Protein AF-A0A024QHN9-F1 (afdb_monomer)

Foldseek 3Di:
DKKWFAADPVSQWIKIWDKAFPDWDQDPQRKIKTKIKTKIFIGHNRDTLFMDIDIDIDIHHRDPDPDDDFEKEWEWEADLVQQKIKIKIARPVDRVDIDIAMDRDPPSNDGGPDMDDDDPDPVDPPPHPHPHPHDPDPPDDDDKHKGWFDWFQQQDPDDDPQKDAPAWDADNVLRWIWGQKIKGFTSDWDAFLWKKKWKKFKFFPFPQFQDPQAFQKWKAWPQAWIWGHTQFKIWTDEPPDDPVPIDIDTDPDGHGSVLQDDPDGDPQRMWMWIDNSPQWIWIDHRRDIDIGGYHRNDITTMMIMHGHFHSVCVVVVDRPDSVRGTIMIIGGTIMMTID

Sequence (339 aa):
MIFSYYYDNEKTHRLNCGFLVISINVNTNGTVETGFNAFIEEVIDGEIVKKETQNRFFNFPNNNETGNNHDIDFLRKRFADENKWLFEIRNNKNTSQNTIIGLISNTALNNPIGLEILHDSDLYNSEVRASNLSAIDNNQSAPVIKQTMVNANFSSIGYPNGFNSVTATYNKEMQYMNIKEFSQKTYEDIPYETPFVIEMNLAPETFNLKYEGSPFLSLNVQNVGRVNLYQDKLSFLRSGHQEQDVIEANYDDEKQPSDFFDNGFKTDSKLVLEADGRDSISIRYAGKKLIGMYNSNVTVSEIEVAGGVSRQAIEEKDETNPNYFISNKLDNLTVFYTK

Radius of gyration: 23.85 Å; Cα contacts (8 Å, |Δi|>4): 819; chains: 1; bounding box: 65×36×60 Å

Organism: NCBI:txid1462526

pLDDT: mean 87.29, std 13.66, range [37.78, 98.62]

Structure (mmCIF, N/CA/C/O backbone):
data_AF-A0A024QHN9-F1
#
_entry.id   AF-A0A024QHN9-F1
#
loop_
_atom_site.group_PDB
_atom_site.id
_atom_site.type_symbol
_atom_site.label_atom_id
_atom_site.label_alt_id
_atom_site.label_comp_id
_atom_site.label_asym_id
_atom_site.label_entity_id
_atom_site.label_seq_id
_atom_site.pdbx_PDB_ins_code
_atom_site.Cartn_x
_atom_site.Cartn_y
_atom_site.Cartn_z
_atom_site.occupancy
_atom_site.B_iso_or_equiv
_atom_site.auth_seq_id
_atom_site.auth_comp_id
_atom_site.auth_asym_id
_atom_site.auth_atom_id
_atom_site.pdbx_PDB_model_num
ATOM 1 N N . MET A 1 1 ? -19.523 7.510 18.406 1.00 80.44 1 MET A N 1
ATOM 2 C CA . MET A 1 1 ? -18.880 7.207 19.705 1.00 80.44 1 MET A CA 1
ATOM 3 C C . MET A 1 1 ? -17.386 7.100 19.491 1.00 80.44 1 MET A C 1
ATOM 5 O O . MET A 1 1 ? -16.985 6.469 18.519 1.00 80.44 1 MET A O 1
ATOM 9 N N . ILE A 1 2 ? -16.586 7.697 20.371 1.00 86.06 2 ILE A N 1
ATOM 10 C CA . ILE A 1 2 ? -15.121 7.630 20.328 1.00 86.06 2 ILE A CA 1
ATOM 11 C C . ILE A 1 2 ? -14.600 7.298 21.730 1.00 86.06 2 ILE A C 1
ATOM 13 O O . ILE A 1 2 ? -15.022 7.905 22.709 1.00 86.06 2 ILE A O 1
ATOM 17 N N . PHE A 1 3 ? -13.690 6.332 21.816 1.00 86.19 3 PHE A N 1
ATOM 18 C CA . PHE A 1 3 ? -12.906 6.007 23.004 1.00 86.19 3 PHE A CA 1
ATOM 19 C C . PHE A 1 3 ? -11.486 6.538 22.798 1.00 86.19 3 PHE A C 1
ATOM 21 O O . PHE A 1 3 ? -10.790 6.059 21.907 1.00 86.19 3 PHE A O 1
ATOM 28 N N . SER A 1 4 ? -11.056 7.499 23.606 1.00 88.06 4 SER A N 1
ATOM 29 C CA . SER A 1 4 ? -9.746 8.145 23.502 1.00 88.06 4 SER A CA 1
ATOM 30 C C . SER A 1 4 ? -8.866 7.760 24.686 1.00 88.06 4 SER A C 1
ATOM 32 O O . SER A 1 4 ? -9.102 8.189 25.815 1.00 88.06 4 SER A O 1
ATOM 34 N N . TYR A 1 5 ? -7.846 6.949 24.430 1.00 87.44 5 TYR A N 1
ATOM 35 C CA . TYR A 1 5 ? -6.806 6.603 25.396 1.00 87.44 5 TYR A CA 1
ATOM 36 C C . TYR A 1 5 ? -5.678 7.627 25.325 1.00 87.44 5 TYR A C 1
ATOM 38 O O . TYR A 1 5 ? -5.229 7.925 24.225 1.00 87.44 5 TYR A O 1
ATOM 46 N N . TYR A 1 6 ? -5.211 8.154 26.458 1.00 90.31 6 TYR A N 1
ATOM 47 C CA . TYR A 1 6 ? -4.107 9.124 26.499 1.00 90.31 6 TYR A CA 1
ATOM 48 C C . TYR A 1 6 ? -2.888 8.570 27.243 1.00 90.31 6 TYR A C 1
ATOM 50 O O . TYR A 1 6 ? -3.026 7.806 28.206 1.00 90.31 6 TYR A O 1
ATOM 58 N N . TYR A 1 7 ? -1.697 8.946 26.773 1.00 87.69 7 TYR A N 1
ATOM 59 C CA . TYR A 1 7 ? -0.403 8.433 27.253 1.00 87.69 7 TYR A CA 1
ATOM 60 C C . TYR A 1 7 ? 0.442 9.486 27.981 1.00 87.69 7 TYR A C 1
ATOM 62 O O . TYR A 1 7 ? 1.453 9.143 28.590 1.00 87.69 7 TYR A O 1
ATOM 70 N N . ASP A 1 8 ? -0.012 10.736 27.985 1.00 89.31 8 ASP A N 1
ATOM 71 C CA . ASP A 1 8 ? 0.560 11.860 28.722 1.00 89.31 8 ASP A CA 1
ATOM 72 C C . ASP A 1 8 ? -0.553 12.690 29.390 1.00 89.31 8 ASP A C 1
ATOM 74 O O . ASP A 1 8 ? -1.750 12.483 29.149 1.00 89.31 8 ASP A O 1
ATOM 78 N N . ASN A 1 9 ? -0.169 13.583 30.307 1.00 90.00 9 ASN A N 1
ATOM 79 C CA . ASN A 1 9 ? -1.127 14.370 31.091 1.00 90.00 9 ASN A CA 1
ATOM 80 C C . ASN A 1 9 ? -1.757 15.493 30.258 1.00 90.00 9 ASN A C 1
ATOM 82 O O . ASN A 1 9 ? -2.886 15.911 30.515 1.00 90.00 9 ASN A O 1
ATOM 86 N N . GLU A 1 10 ? -1.015 15.977 29.269 1.00 93.12 10 GLU A N 1
ATOM 87 C CA . GLU A 1 10 ? -1.384 17.032 28.336 1.00 93.12 10 GLU A CA 1
ATOM 88 C C . GLU A 1 10 ? -2.378 16.544 27.266 1.00 93.12 10 GLU A C 1
ATOM 90 O O . GLU A 1 10 ? -2.985 17.356 26.564 1.00 93.12 10 GLU A O 1
ATOM 95 N N . LYS A 1 11 ? -2.588 15.225 27.175 1.00 92.12 11 LYS A N 1
ATOM 96 C CA . LYS A 1 11 ? -3.370 14.524 26.153 1.00 92.12 11 LYS A CA 1
ATOM 97 C C . LYS A 1 11 ? -2.884 14.853 24.743 1.00 92.12 11 LYS A C 1
ATOM 99 O O . LYS A 1 11 ? -3.694 14.958 23.821 1.00 92.12 11 LYS A O 1
ATOM 104 N N . THR A 1 12 ? -1.590 15.050 24.536 1.00 92.75 12 THR A N 1
ATOM 105 C CA . THR A 1 12 ? -1.056 15.294 23.192 1.00 92.75 12 THR A CA 1
ATOM 106 C C . THR A 1 12 ? -0.829 13.988 22.444 1.00 92.75 12 THR A C 1
ATOM 108 O O . THR A 1 12 ? -1.097 13.939 21.246 1.00 92.75 12 THR A O 1
ATOM 111 N N . HIS A 1 13 ? -0.491 12.906 23.146 1.00 94.19 13 HIS A N 1
ATOM 112 C CA . HIS A 1 13 ? -0.435 11.550 22.609 1.00 94.19 13 HIS A CA 1
ATOM 113 C C . HIS A 1 13 ? -1.689 10.743 22.962 1.00 94.19 13 HIS A C 1
ATOM 115 O O . HIS A 1 13 ? -1.969 10.446 24.132 1.00 94.19 13 HIS A O 1
ATOM 121 N N . ARG A 1 14 ? -2.464 10.374 21.936 1.00 93.06 14 ARG A N 1
ATOM 122 C CA . ARG A 1 14 ? -3.744 9.672 22.066 1.00 93.06 14 ARG A CA 1
ATOM 123 C C . ARG A 1 14 ? -3.903 8.526 21.076 1.00 93.06 14 ARG A C 1
ATOM 125 O O . ARG A 1 14 ? -3.453 8.606 19.940 1.00 93.06 14 ARG A O 1
ATOM 132 N N . LEU A 1 15 ? -4.639 7.498 21.488 1.00 92.12 15 LEU A N 1
ATOM 133 C CA . LEU A 1 15 ? -5.148 6.446 20.614 1.00 92.12 15 LEU A CA 1
ATOM 134 C C . LEU A 1 15 ? -6.678 6.465 20.660 1.00 92.12 15 LEU A C 1
ATOM 136 O O . LEU A 1 15 ? -7.292 6.193 21.695 1.00 92.12 15 LEU A O 1
ATOM 140 N N . ASN A 1 16 ? -7.293 6.813 19.533 1.00 92.75 16 ASN A N 1
ATOM 141 C CA . ASN A 1 16 ? -8.739 6.928 19.389 1.00 92.75 16 ASN A CA 1
ATOM 142 C C . ASN A 1 16 ? -9.296 5.666 18.732 1.00 92.75 16 ASN A C 1
ATOM 144 O O . ASN A 1 16 ? -8.860 5.285 17.652 1.00 92.75 16 ASN A O 1
ATOM 148 N N . CYS A 1 17 ? -10.298 5.048 19.348 1.00 91.12 17 CYS A N 1
ATOM 149 C CA . CYS A 1 17 ? -11.097 3.973 18.767 1.00 91.12 17 CYS A CA 1
ATOM 150 C C . CYS A 1 17 ? -12.515 4.494 18.535 1.00 91.12 17 CYS A C 1
ATOM 152 O O . CYS A 1 17 ? -13.203 4.864 19.487 1.00 91.12 17 CYS A O 1
ATOM 154 N N . GLY A 1 18 ? -12.959 4.544 17.286 1.00 89.25 18 GLY A N 1
ATOM 155 C CA . GLY A 1 18 ? -14.214 5.179 16.914 1.00 89.25 18 GLY A CA 1
ATOM 156 C C . GLY A 1 18 ? -15.206 4.249 16.233 1.00 89.25 18 GLY A C 1
ATOM 157 O O . GLY A 1 18 ? -14.844 3.355 15.472 1.00 89.25 18 GLY A O 1
ATOM 158 N N . PHE A 1 19 ? -16.481 4.512 16.498 1.00 88.69 19 PHE A N 1
ATOM 159 C CA . PHE A 1 19 ? -17.641 3.950 15.820 1.00 88.69 19 PHE A CA 1
ATOM 160 C C . PHE A 1 19 ? -18.523 5.106 15.346 1.00 88.69 19 PHE A C 1
ATOM 162 O O . PHE A 1 19 ? -19.103 5.838 16.162 1.00 88.69 19 PHE A O 1
ATOM 169 N N . LEU A 1 20 ? -18.600 5.285 14.029 1.00 89.06 20 LEU A N 1
ATOM 170 C CA . LEU A 1 20 ? -19.349 6.352 13.377 1.00 89.06 20 LEU A CA 1
ATOM 171 C C . LEU A 1 20 ? -20.459 5.746 12.520 1.00 89.06 20 LEU A C 1
ATOM 173 O O . LEU A 1 20 ? -20.176 5.126 11.501 1.00 89.06 20 LEU A O 1
ATOM 177 N N . VAL A 1 21 ? -21.718 5.937 12.909 1.00 86.75 21 VAL A N 1
ATOM 178 C CA . VAL A 1 21 ? -22.861 5.534 12.077 1.00 86.75 21 VAL A CA 1
ATOM 179 C C . VAL A 1 21 ? -22.907 6.425 10.840 1.00 86.75 21 VAL A C 1
ATOM 181 O O . VAL A 1 21 ? -22.924 7.646 10.961 1.00 86.75 21 VAL A O 1
ATOM 184 N N . ILE A 1 22 ? -22.934 5.806 9.662 1.00 89.00 22 ILE A N 1
ATOM 185 C CA . ILE A 1 22 ? -23.013 6.494 8.366 1.00 89.00 22 ILE A CA 1
ATOM 186 C C . ILE A 1 22 ? -24.406 6.394 7.745 1.00 89.00 22 ILE A C 1
ATOM 188 O O . ILE A 1 22 ? -24.802 7.277 6.989 1.00 89.00 22 ILE A O 1
ATOM 192 N N . SER A 1 23 ? -25.159 5.337 8.055 1.00 87.00 23 SER A N 1
ATOM 193 C CA . SER A 1 23 ? -26.498 5.129 7.510 1.00 87.00 23 SER A CA 1
ATOM 194 C C . SER A 1 23 ? -27.359 4.265 8.422 1.00 87.00 23 SER A C 1
ATOM 196 O O . SER A 1 23 ? -26.866 3.425 9.177 1.00 87.00 23 SER A O 1
ATOM 198 N N . ILE A 1 24 ? -28.671 4.466 8.319 1.00 85.94 24 ILE A N 1
ATOM 199 C CA . ILE A 1 24 ? -29.685 3.604 8.919 1.00 85.94 24 ILE A CA 1
ATOM 200 C C . ILE A 1 24 ? -30.761 3.390 7.866 1.00 85.94 24 ILE A C 1
ATOM 202 O O . ILE A 1 24 ? -31.394 4.349 7.427 1.00 85.94 24 ILE A O 1
ATOM 206 N N . ASN A 1 25 ? -30.971 2.140 7.480 1.00 87.38 25 ASN A N 1
ATOM 207 C CA . ASN A 1 25 ? -31.976 1.753 6.503 1.00 87.38 25 ASN A CA 1
ATOM 208 C C . ASN A 1 25 ? -32.953 0.775 7.151 1.00 87.38 25 ASN A C 1
ATOM 210 O O . ASN A 1 25 ? -32.547 -0.130 7.874 1.00 87.38 25 ASN A O 1
ATOM 214 N N . VAL A 1 26 ? -34.247 0.929 6.876 1.00 84.44 26 VAL A N 1
ATOM 215 C CA . VAL A 1 26 ? -35.259 -0.048 7.291 1.00 84.44 26 VAL A CA 1
ATOM 216 C C . VAL A 1 26 ? -35.647 -0.866 6.070 1.00 84.44 26 VAL A C 1
ATOM 218 O O . VAL A 1 26 ? -36.206 -0.341 5.108 1.00 84.44 26 VAL A O 1
ATOM 221 N N . ASN A 1 27 ? -35.329 -2.155 6.104 1.00 83.88 27 ASN A N 1
ATOM 222 C CA . ASN A 1 27 ? -35.650 -3.083 5.032 1.00 83.88 27 ASN A CA 1
ATOM 223 C C . ASN A 1 27 ? -37.154 -3.386 4.996 1.00 83.88 27 ASN A C 1
ATOM 225 O O . ASN A 1 27 ? -37.872 -3.231 5.983 1.00 83.88 27 ASN A O 1
ATOM 229 N N . THR A 1 28 ? -37.643 -3.888 3.861 1.00 80.75 28 THR A N 1
ATOM 230 C CA . THR A 1 28 ? -39.067 -4.221 3.648 1.00 80.75 28 THR A CA 1
ATOM 231 C C . THR A 1 28 ? -39.611 -5.274 4.618 1.00 80.75 28 THR A C 1
ATOM 233 O O . THR A 1 28 ? -40.814 -5.331 4.853 1.00 80.75 28 THR A O 1
ATOM 236 N N . ASN A 1 29 ? -38.735 -6.087 5.214 1.00 81.19 29 ASN A N 1
ATOM 237 C CA . ASN A 1 29 ? -39.062 -7.058 6.261 1.00 81.19 29 ASN A CA 1
ATOM 238 C C . ASN A 1 29 ? -39.004 -6.469 7.690 1.00 81.19 29 ASN A C 1
ATOM 240 O O . ASN A 1 29 ? -39.106 -7.214 8.662 1.00 81.19 29 ASN A O 1
ATOM 244 N N . GLY A 1 30 ? -38.795 -5.156 7.826 1.00 77.25 30 GLY A N 1
ATOM 245 C CA . GLY A 1 30 ? -38.671 -4.439 9.095 1.00 77.25 30 GLY A CA 1
ATOM 246 C C . GLY A 1 30 ? -37.272 -4.457 9.720 1.00 77.25 30 GLY A C 1
ATOM 247 O O . GLY A 1 30 ? -37.064 -3.775 10.717 1.00 77.25 30 GLY A O 1
ATOM 248 N N . THR A 1 31 ? -36.308 -5.203 9.170 1.00 85.62 31 THR A N 1
ATOM 249 C CA . THR A 1 31 ? -34.932 -5.245 9.701 1.00 85.62 31 THR A CA 1
ATOM 250 C C . THR A 1 31 ? -34.291 -3.868 9.591 1.00 85.62 31 THR A C 1
ATOM 252 O O . THR A 1 31 ? -34.329 -3.260 8.522 1.00 85.62 31 THR A O 1
ATOM 255 N N . VAL A 1 32 ? -33.672 -3.403 10.672 1.00 84.75 32 VAL A N 1
ATOM 256 C CA . VAL A 1 32 ? -32.909 -2.155 10.681 1.00 84.75 32 VAL A CA 1
ATOM 257 C C . VAL A 1 32 ? -31.459 -2.479 10.346 1.00 84.75 32 VAL A C 1
ATOM 259 O O . VAL A 1 32 ? -30.766 -3.140 11.116 1.00 84.75 32 VAL A O 1
ATOM 262 N N . GLU A 1 33 ? -31.001 -2.033 9.187 1.00 87.94 33 GLU A N 1
ATOM 263 C CA . GLU A 1 33 ? -29.604 -2.090 8.785 1.00 87.94 33 GLU A CA 1
ATOM 264 C C . GLU A 1 33 ? -28.903 -0.803 9.227 1.00 87.94 33 GLU A C 1
ATOM 266 O O . GLU A 1 33 ? -29.286 0.299 8.836 1.00 87.94 33 GLU A O 1
ATOM 271 N N . THR A 1 34 ? -27.858 -0.933 10.034 1.00 87.12 34 THR A N 1
ATOM 272 C CA . THR A 1 34 ? -27.004 0.177 10.458 1.00 87.12 34 THR A CA 1
ATOM 273 C C . THR A 1 34 ? -25.656 0.055 9.766 1.00 87.12 34 THR A C 1
ATOM 275 O O . THR A 1 34 ? -24.880 -0.851 10.074 1.00 87.12 34 THR A O 1
ATOM 278 N N . GLY A 1 35 ? -25.367 0.976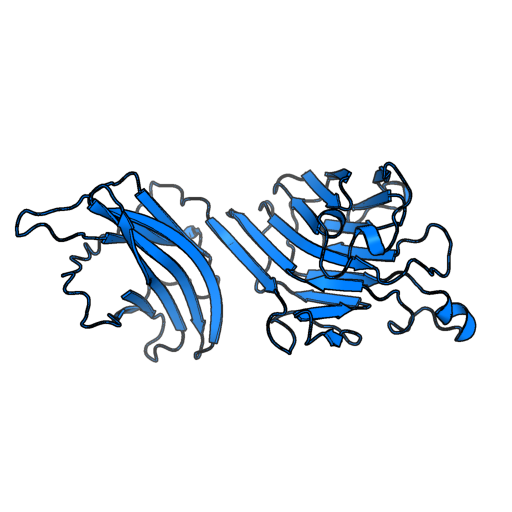 8.850 1.00 90.25 35 GLY A N 1
ATOM 279 C CA . GLY A 1 35 ? -24.040 1.146 8.270 1.00 90.25 35 GLY A CA 1
ATOM 280 C C . GLY A 1 35 ? -23.169 2.003 9.178 1.00 90.25 35 GLY A C 1
ATOM 281 O O . GLY A 1 35 ? -23.607 3.047 9.668 1.00 90.25 35 GLY A O 1
ATOM 282 N N . PHE A 1 36 ? -21.924 1.592 9.400 1.00 91.00 36 PHE A N 1
ATOM 283 C CA . PHE A 1 36 ? -20.979 2.323 10.240 1.00 91.00 36 PHE A CA 1
ATOM 284 C C . PHE A 1 36 ? -19.530 2.206 9.754 1.00 91.00 36 PHE A C 1
ATOM 286 O O . PHE A 1 36 ? -19.134 1.222 9.127 1.00 91.00 36 PHE A O 1
ATOM 293 N N . ASN A 1 37 ? -18.731 3.203 10.127 1.00 93.44 37 ASN A N 1
ATOM 294 C CA . ASN A 1 37 ? -17.282 3.214 10.008 1.00 93.44 37 ASN A CA 1
ATOM 295 C C . ASN A 1 37 ? -16.670 2.965 11.389 1.00 93.44 37 ASN A C 1
ATOM 297 O O . ASN A 1 37 ? -16.855 3.751 12.321 1.00 93.44 37 ASN A O 1
ATOM 301 N N . ALA A 1 38 ? -15.936 1.867 11.510 1.00 93.38 38 ALA A N 1
ATOM 302 C CA . ALA A 1 38 ? -15.043 1.600 12.623 1.00 93.38 38 ALA A CA 1
ATOM 303 C C . ALA A 1 38 ? -13.662 2.165 12.293 1.00 93.38 38 ALA A C 1
ATOM 305 O O . ALA A 1 38 ? -13.159 1.930 11.196 1.00 93.38 38 ALA A O 1
ATOM 306 N N . PHE A 1 39 ? -13.027 2.868 13.222 1.00 94.12 39 PHE A N 1
ATOM 307 C CA . PHE A 1 39 ? -11.654 3.327 13.036 1.00 94.12 39 PHE A CA 1
ATOM 308 C C . PHE A 1 39 ? -10.833 3.188 14.311 1.00 94.12 39 PHE A C 1
ATOM 310 O O . PHE A 1 39 ? -11.369 3.181 15.419 1.00 94.12 39 PHE A O 1
ATOM 317 N N . ILE A 1 40 ? -9.524 3.084 14.136 1.00 93.88 40 ILE A N 1
ATOM 318 C CA . ILE A 1 40 ? -8.534 3.203 15.198 1.00 93.88 40 ILE A CA 1
ATOM 319 C C . ILE A 1 40 ? -7.408 4.076 14.664 1.00 93.88 40 ILE A C 1
ATOM 321 O O . ILE A 1 40 ? -6.917 3.840 13.563 1.00 93.88 40 ILE A O 1
ATOM 325 N N . GLU A 1 41 ? -7.046 5.117 15.396 1.00 94.25 41 GLU A N 1
ATOM 326 C CA . GLU A 1 41 ? -6.019 6.067 14.980 1.00 94.25 41 GLU A CA 1
ATOM 327 C C . GLU A 1 41 ? -5.141 6.471 16.157 1.00 94.25 41 GLU A C 1
ATOM 329 O O . GLU A 1 41 ? -5.599 6.545 17.297 1.00 94.25 41 GLU A O 1
ATOM 334 N N . GLU A 1 42 ? -3.879 6.733 15.862 1.00 93.00 42 GLU A N 1
ATOM 335 C CA . GLU A 1 42 ? -2.927 7.321 16.784 1.00 93.00 42 GLU A CA 1
ATOM 336 C C . GLU A 1 42 ? -2.713 8.783 16.409 1.00 93.00 42 GLU A C 1
ATOM 338 O O . GLU A 1 42 ? -2.487 9.117 15.243 1.00 93.00 42 GLU A O 1
ATOM 343 N N . VAL A 1 43 ? -2.810 9.644 17.417 1.00 92.94 43 VAL A N 1
ATOM 344 C CA . VAL A 1 43 ? -2.691 11.093 17.311 1.00 92.94 43 VAL A CA 1
ATOM 345 C C . VAL A 1 43 ? -1.559 11.548 18.219 1.00 92.94 43 VAL A C 1
ATOM 347 O O . VAL A 1 43 ? -1.558 11.217 19.405 1.00 92.94 43 VAL A O 1
ATOM 350 N N . ILE A 1 44 ? -0.613 12.309 17.677 1.00 92.44 44 ILE A N 1
ATOM 351 C CA . ILE A 1 44 ? 0.493 12.913 18.428 1.00 92.44 44 ILE A CA 1
ATOM 352 C C . ILE A 1 44 ? 0.502 14.402 18.106 1.00 92.44 44 ILE A C 1
ATOM 354 O O . ILE A 1 44 ? 0.501 14.785 16.940 1.00 92.44 44 ILE A O 1
ATOM 358 N N . ASP A 1 45 ? 0.441 15.238 19.140 1.00 92.06 45 ASP A N 1
ATOM 359 C CA . ASP A 1 45 ? 0.422 16.703 19.028 1.00 92.06 45 ASP A CA 1
ATOM 360 C C . ASP A 1 45 ? -0.681 17.242 18.093 1.00 92.06 45 ASP A C 1
ATOM 362 O O . ASP A 1 45 ? -0.547 18.289 17.467 1.00 92.06 45 ASP A O 1
ATOM 366 N N . GLY A 1 46 ? -1.812 16.529 18.029 1.00 88.62 46 GLY A N 1
ATOM 367 C CA . GLY A 1 46 ? -2.971 16.884 17.201 1.00 88.62 46 GLY A CA 1
ATOM 368 C C . GLY A 1 46 ? -2.946 16.327 15.775 1.00 88.62 46 GLY A C 1
ATOM 369 O O . GLY A 1 46 ? -3.970 16.391 15.098 1.00 88.62 46 GLY A O 1
ATOM 370 N N . GLU A 1 47 ? -1.841 15.721 15.345 1.00 87.50 47 GLU A N 1
ATOM 371 C CA . GLU A 1 47 ? -1.691 15.128 14.015 1.00 87.50 47 GLU A CA 1
ATOM 372 C C . GLU A 1 47 ? -1.981 13.625 14.043 1.00 87.50 47 GLU A C 1
ATOM 374 O O . GLU A 1 47 ? -1.489 12.902 14.912 1.00 87.50 47 GLU A O 1
ATOM 379 N N . ILE A 1 48 ? -2.768 13.133 13.080 1.00 89.25 48 ILE A N 1
ATOM 380 C CA . ILE A 1 48 ? -3.003 11.693 12.909 1.00 89.25 48 ILE A CA 1
ATOM 381 C C . ILE A 1 48 ? -1.746 11.080 12.292 1.00 89.25 48 ILE A C 1
ATOM 383 O O . ILE A 1 48 ? -1.491 11.237 11.099 1.00 89.25 48 ILE A O 1
ATOM 387 N N . VAL A 1 49 ? -0.981 10.347 13.098 1.00 87.31 49 VAL A N 1
ATOM 388 C CA . VAL A 1 49 ? 0.256 9.693 12.649 1.00 87.31 49 VAL A CA 1
ATOM 389 C C . VAL A 1 49 ? 0.002 8.301 12.074 1.00 87.31 49 VAL A C 1
ATOM 391 O O . VAL A 1 49 ? 0.765 7.832 11.233 1.00 87.31 49 VAL A O 1
ATOM 394 N N . LYS A 1 50 ? -1.084 7.637 12.492 1.00 88.31 50 LYS A N 1
ATOM 395 C CA . LYS A 1 50 ? -1.463 6.306 12.000 1.00 88.31 50 LYS A CA 1
ATOM 396 C C . LYS A 1 50 ? -2.965 6.095 12.101 1.00 88.31 50 LYS A C 1
ATOM 398 O O . LYS A 1 50 ? -3.573 6.534 13.073 1.00 88.31 50 LYS A O 1
ATOM 403 N N . LYS A 1 51 ? -3.578 5.413 11.131 1.00 91.19 51 LYS A N 1
ATOM 404 C CA . LYS A 1 51 ? -5.023 5.155 11.136 1.00 91.19 51 LYS A CA 1
ATOM 405 C C . LYS A 1 51 ? -5.406 3.928 10.326 1.00 91.19 51 LYS A C 1
ATOM 407 O O . LYS A 1 51 ? -5.078 3.840 9.149 1.00 91.19 51 LYS A O 1
ATOM 412 N N . GLU A 1 52 ? -6.226 3.072 10.924 1.00 93.94 52 GLU A N 1
ATOM 413 C CA . GLU A 1 52 ? -6.996 2.054 10.216 1.00 93.94 52 GLU A CA 1
ATOM 414 C C . GLU A 1 52 ? -8.479 2.412 10.210 1.00 93.94 52 GLU A C 1
ATOM 416 O O . GLU A 1 52 ? -9.017 2.992 11.157 1.00 93.94 52 GLU A O 1
ATOM 421 N N . THR A 1 53 ? -9.181 2.041 9.140 1.00 92.81 53 THR A N 1
ATOM 422 C CA . THR A 1 53 ? -10.636 2.212 9.040 1.00 92.81 53 THR A CA 1
ATOM 423 C C . THR A 1 53 ? -11.279 1.006 8.358 1.00 92.81 53 THR A C 1
ATOM 425 O O . THR A 1 53 ? -10.723 0.432 7.424 1.00 92.81 53 THR A O 1
ATOM 428 N N . GLN A 1 54 ? -12.458 0.605 8.832 1.00 93.75 54 GLN A N 1
ATOM 429 C CA . GLN A 1 54 ? -13.276 -0.451 8.245 1.00 93.75 54 GLN A CA 1
ATOM 430 C C . GLN A 1 54 ? -14.743 -0.033 8.196 1.00 93.75 54 GLN A C 1
ATOM 432 O O . GLN A 1 54 ? -15.323 0.358 9.208 1.00 93.75 54 GLN A O 1
ATOM 437 N N . ASN A 1 55 ? -15.362 -0.216 7.033 1.00 93.50 55 ASN A N 1
ATOM 438 C CA . ASN A 1 55 ? -16.788 0.035 6.841 1.00 93.50 55 ASN A CA 1
ATOM 439 C C . ASN A 1 55 ? -17.550 -1.287 6.977 1.00 93.50 55 ASN A C 1
ATOM 441 O O . ASN A 1 55 ? -17.128 -2.325 6.443 1.00 93.50 55 ASN A O 1
ATOM 445 N N . ARG A 1 56 ? -18.657 -1.270 7.718 1.00 94.19 56 ARG A N 1
ATOM 446 C CA . ARG A 1 56 ? -19.447 -2.459 8.058 1.00 94.19 56 ARG A CA 1
ATOM 447 C C . ARG A 1 56 ? -20.928 -2.128 8.164 1.00 94.19 56 ARG A C 1
ATOM 449 O O . ARG A 1 56 ? -21.314 -0.973 8.313 1.00 94.19 56 ARG A O 1
ATOM 456 N N . PHE A 1 57 ? -21.737 -3.180 8.121 1.00 91.56 57 PHE A N 1
ATOM 457 C CA . PHE A 1 57 ? -23.179 -3.116 8.304 1.00 91.56 57 PHE A CA 1
ATOM 458 C C . PHE A 1 57 ? -23.596 -4.137 9.355 1.00 91.56 57 PHE A C 1
ATOM 460 O O . PHE A 1 57 ? -23.179 -5.296 9.293 1.00 91.56 57 PHE A O 1
ATOM 467 N N . PHE A 1 58 ? -24.426 -3.716 10.302 1.00 90.81 58 PHE A N 1
ATOM 468 C CA . PHE A 1 58 ? -25.116 -4.603 11.234 1.00 90.81 58 PHE A CA 1
ATOM 469 C C . PHE A 1 58 ? -26.602 -4.623 10.934 1.00 90.81 58 PHE A C 1
ATOM 471 O O . PHE A 1 58 ? -27.172 -3.619 10.524 1.00 90.81 58 PHE A O 1
ATOM 478 N N . ASN A 1 59 ? -27.218 -5.781 11.151 1.00 88.31 59 ASN A N 1
ATOM 479 C CA . ASN A 1 59 ? -28.645 -5.966 10.956 1.00 88.31 59 ASN A CA 1
ATOM 480 C C . ASN A 1 59 ? -29.286 -6.242 12.308 1.00 88.31 59 ASN A C 1
ATOM 482 O O . ASN A 1 59 ? -28.918 -7.193 13.002 1.00 88.31 59 ASN A O 1
ATOM 486 N N . PHE A 1 60 ? -30.259 -5.419 12.665 1.00 83.56 60 PHE A N 1
ATOM 487 C CA . PHE A 1 60 ? -31.016 -5.550 13.892 1.00 83.56 60 PHE A CA 1
ATOM 488 C C . PHE A 1 60 ? -32.451 -5.985 13.580 1.00 83.56 60 PHE A C 1
ATOM 490 O O . PHE A 1 60 ? -33.078 -5.443 12.664 1.00 83.56 60 PHE A O 1
ATOM 497 N N . PRO A 1 61 ? -32.992 -6.971 14.317 1.00 80.56 61 PRO A N 1
ATOM 498 C CA . PRO A 1 61 ? -34.382 -7.375 14.154 1.00 80.56 61 PRO A CA 1
ATOM 499 C C . PRO A 1 61 ? -35.319 -6.228 14.549 1.00 80.56 61 PRO A C 1
ATOM 501 O O . PRO A 1 61 ? -35.015 -5.476 15.472 1.00 80.56 61 PRO A O 1
ATOM 504 N N . ASN A 1 62 ? -36.469 -6.109 13.881 1.00 71.25 62 ASN A N 1
ATOM 505 C CA . ASN A 1 62 ? -37.478 -5.113 14.238 1.00 71.25 62 ASN A CA 1
ATOM 506 C C . ASN A 1 62 ? -38.099 -5.457 15.599 1.00 71.25 62 ASN A C 1
ATOM 508 O O . ASN A 1 62 ? -38.846 -6.432 15.697 1.00 71.25 62 ASN A O 1
ATOM 512 N N . ASN A 1 63 ? -37.820 -4.681 16.644 1.00 61.44 63 ASN A N 1
ATOM 513 C CA . ASN A 1 63 ? -38.462 -4.880 17.940 1.00 61.44 63 ASN A CA 1
ATOM 514 C C . ASN A 1 63 ? -39.628 -3.897 18.090 1.00 61.44 63 ASN A C 1
ATOM 516 O O . ASN A 1 63 ? -39.447 -2.763 18.518 1.00 61.44 63 ASN A O 1
ATOM 520 N N . ASN A 1 64 ? -40.842 -4.366 17.787 1.00 53.72 64 ASN A N 1
ATOM 521 C CA . ASN A 1 64 ? -42.089 -3.667 18.133 1.00 53.72 64 ASN A CA 1
ATOM 522 C C . ASN A 1 64 ? -42.430 -3.762 19.636 1.00 53.72 64 ASN A C 1
ATOM 524 O O . ASN A 1 64 ? -43.416 -3.176 20.079 1.00 53.72 64 ASN A O 1
ATOM 528 N N . GLU A 1 65 ? -41.649 -4.505 20.426 1.00 51.22 65 GLU A N 1
ATOM 529 C CA . GLU A 1 65 ? -41.872 -4.670 21.861 1.00 51.22 65 GLU A CA 1
ATOM 530 C C . GLU A 1 65 ? -40.960 -3.739 22.665 1.00 51.22 65 GLU A C 1
ATOM 532 O O . GLU A 1 65 ? -39.729 -3.787 22.604 1.00 51.22 65 GLU A O 1
ATOM 537 N N . THR A 1 66 ? -41.615 -2.857 23.411 1.00 47.72 66 THR A N 1
ATOM 538 C CA . THR A 1 66 ? -41.054 -1.834 24.289 1.00 47.72 66 THR A CA 1
ATOM 539 C C . THR A 1 66 ? -39.965 -2.390 25.214 1.00 47.72 66 THR A C 1
ATOM 541 O O . THR A 1 66 ? -40.273 -3.140 26.139 1.00 47.72 66 THR A O 1
ATOM 544 N N . GLY A 1 67 ? -38.708 -1.977 25.007 1.00 48.56 67 GLY A N 1
ATOM 545 C CA . GLY A 1 67 ? -37.649 -2.062 26.026 1.00 48.56 67 GLY A CA 1
ATOM 546 C C . GLY A 1 67 ? -36.323 -2.715 25.621 1.00 48.56 67 GLY A C 1
ATOM 547 O O . GLY A 1 67 ? -35.372 -2.633 26.392 1.00 48.56 67 GLY A O 1
ATOM 548 N N . ASN A 1 68 ? -36.209 -3.327 24.439 1.00 49.12 68 ASN A N 1
ATOM 549 C CA . ASN A 1 68 ? -34.950 -3.934 23.987 1.00 49.12 68 ASN A CA 1
ATOM 550 C C . ASN A 1 68 ? -34.210 -3.020 23.006 1.00 49.12 68 ASN A C 1
ATOM 552 O O . ASN A 1 68 ? -34.347 -3.178 21.791 1.00 49.12 68 ASN A O 1
ATOM 556 N N . ASN A 1 69 ? -33.406 -2.102 23.542 1.00 56.28 69 ASN A N 1
ATOM 557 C CA . ASN A 1 69 ? -32.483 -1.288 22.756 1.00 56.28 69 ASN A CA 1
ATOM 558 C C . ASN A 1 69 ? -31.547 -2.176 21.901 1.00 56.28 69 ASN A C 1
ATOM 560 O O . ASN A 1 69 ? -31.186 -3.302 22.271 1.00 56.28 69 ASN A O 1
ATOM 564 N N . HIS A 1 70 ? -31.207 -1.687 20.707 1.00 63.06 70 HIS A N 1
ATOM 565 C CA . HIS A 1 70 ? -30.209 -2.284 19.820 1.00 63.06 70 HIS A CA 1
ATOM 566 C C . HIS A 1 70 ? -28.813 -1.916 20.338 1.00 63.06 70 HIS A C 1
ATOM 568 O O . HIS A 1 70 ? -28.259 -0.901 19.920 1.00 63.06 70 HIS A O 1
ATOM 574 N N . ASP A 1 71 ? -28.265 -2.685 21.283 1.00 69.75 71 ASP A N 1
ATOM 575 C CA . ASP A 1 71 ? -26.951 -2.344 21.839 1.00 69.75 71 ASP A CA 1
ATOM 576 C C . ASP A 1 71 ? -25.809 -2.918 20.995 1.00 69.75 71 ASP A C 1
ATOM 578 O O . ASP A 1 71 ? -25.887 -3.985 20.378 1.00 69.75 71 ASP A O 1
ATOM 582 N N . ILE A 1 72 ? -24.716 -2.170 20.981 1.00 78.06 72 ILE A N 1
ATOM 583 C CA . ILE A 1 72 ? -23.469 -2.539 20.331 1.00 78.06 72 ILE A CA 1
ATOM 584 C C . ILE A 1 72 ? -22.437 -2.704 21.439 1.00 78.06 72 ILE A C 1
ATOM 586 O O . ILE A 1 72 ? -22.204 -1.777 22.216 1.00 78.06 72 ILE A O 1
ATOM 590 N N . ASP A 1 73 ? -21.829 -3.885 21.513 1.00 77.88 73 ASP A N 1
ATOM 591 C CA . ASP A 1 73 ? -20.788 -4.170 22.493 1.00 77.88 73 ASP A CA 1
ATOM 592 C C . ASP A 1 73 ? -19.427 -3.743 21.943 1.00 77.88 73 ASP A C 1
ATOM 594 O O . ASP A 1 73 ? -19.064 -4.069 20.812 1.00 77.88 73 ASP A O 1
ATOM 598 N N . PHE A 1 74 ? -18.647 -3.054 22.774 1.00 79.69 74 PHE A N 1
ATOM 599 C CA . PHE A 1 74 ? -17.311 -2.570 22.439 1.00 79.69 74 PHE A CA 1
ATOM 600 C C . PHE A 1 74 ? -16.260 -3.230 23.335 1.00 79.69 74 PHE A C 1
ATOM 602 O O . PHE A 1 74 ? -16.141 -2.893 24.518 1.00 79.69 74 PHE A O 1
ATOM 609 N N . LEU A 1 75 ? -15.456 -4.134 22.777 1.00 79.75 75 LEU A N 1
ATOM 610 C CA . LEU A 1 75 ? -14.325 -4.749 23.467 1.00 79.75 75 LEU A CA 1
ATOM 611 C C . LEU A 1 75 ? -13.022 -4.088 23.016 1.00 79.75 75 LEU A C 1
ATOM 613 O O . LEU A 1 75 ? -12.779 -3.904 21.828 1.00 79.75 75 LEU A O 1
ATOM 617 N N . ARG A 1 76 ? -12.172 -3.723 23.978 1.00 79.56 76 ARG A N 1
ATOM 618 C CA . ARG A 1 76 ? -10.862 -3.109 23.724 1.00 79.56 76 ARG A CA 1
ATOM 619 C C . ARG A 1 76 ? -9.800 -3.953 24.399 1.00 79.56 76 ARG A C 1
ATOM 621 O O . ARG A 1 76 ? -9.917 -4.245 25.588 1.00 79.56 76 ARG A O 1
ATOM 628 N N . LYS A 1 77 ? -8.792 -4.370 23.641 1.00 79.44 77 LYS A N 1
ATOM 629 C CA . LYS A 1 77 ? -7.719 -5.241 24.132 1.00 79.44 77 LYS A CA 1
ATOM 630 C C . LYS A 1 77 ? -6.366 -4.689 23.708 1.00 79.44 77 LYS A C 1
ATOM 632 O O . LYS A 1 77 ? -6.217 -4.237 22.577 1.00 79.44 77 LYS A O 1
ATOM 637 N N . ARG A 1 78 ? -5.388 -4.767 24.608 1.00 79.19 78 ARG A N 1
ATOM 638 C CA . ARG A 1 78 ? -3.983 -4.481 24.321 1.00 79.19 78 ARG A CA 1
ATOM 639 C C . ARG A 1 78 ? -3.182 -5.770 24.460 1.00 79.19 78 ARG A C 1
ATOM 641 O O . ARG A 1 78 ? -3.247 -6.409 25.506 1.00 79.19 78 ARG A O 1
ATOM 648 N N . PHE A 1 79 ? -2.400 -6.098 23.443 1.00 81.25 79 PHE A N 1
ATOM 649 C CA . PHE A 1 79 ? -1.390 -7.151 23.469 1.00 81.25 79 PHE A CA 1
ATOM 650 C C . PHE A 1 79 ? -0.032 -6.465 23.586 1.00 81.25 79 PHE A C 1
ATOM 652 O O . PHE A 1 79 ? 0.508 -5.966 22.599 1.00 81.25 79 PHE A O 1
ATOM 659 N N . ALA A 1 80 ? 0.461 -6.346 24.822 1.00 75.94 80 ALA A N 1
ATOM 660 C CA . ALA A 1 80 ? 1.638 -5.538 25.138 1.00 75.94 80 ALA A CA 1
ATOM 661 C C . ALA A 1 80 ? 2.902 -6.038 24.423 1.00 75.94 80 ALA A C 1
ATOM 663 O O . ALA A 1 80 ? 3.617 -5.225 23.852 1.00 75.94 80 ALA A O 1
ATOM 664 N N . ASP A 1 81 ? 3.113 -7.355 24.377 1.00 79.31 81 ASP A N 1
ATOM 665 C CA . ASP A 1 81 ? 4.294 -7.972 23.752 1.00 79.31 81 ASP A CA 1
ATOM 666 C C . ASP A 1 81 ? 4.348 -7.765 22.228 1.00 79.31 81 ASP A C 1
ATOM 668 O O . ASP A 1 81 ? 5.414 -7.815 21.620 1.00 79.31 81 ASP A O 1
ATOM 672 N N . GLU A 1 82 ? 3.197 -7.496 21.606 1.00 80.31 82 GLU A N 1
ATOM 673 C CA . GLU A 1 82 ? 3.064 -7.232 20.170 1.00 80.31 82 GLU A CA 1
ATOM 674 C C . GLU A 1 82 ? 2.841 -5.743 19.855 1.00 80.31 82 GLU A C 1
ATOM 676 O O . GLU A 1 82 ? 2.642 -5.389 18.693 1.00 80.31 82 GLU A O 1
ATOM 681 N N . ASN A 1 83 ? 2.825 -4.870 20.873 1.00 84.44 83 ASN A N 1
ATOM 682 C CA . ASN A 1 83 ? 2.458 -3.453 20.760 1.00 84.44 83 ASN A CA 1
ATOM 683 C C . ASN A 1 83 ? 1.136 -3.210 20.008 1.00 84.44 83 ASN A C 1
ATOM 685 O O . ASN A 1 83 ? 0.970 -2.215 19.299 1.00 84.44 83 ASN A O 1
ATOM 689 N N . LYS A 1 84 ? 0.189 -4.140 20.156 1.00 87.38 84 LYS A N 1
ATOM 690 C CA . LYS A 1 84 ? -1.029 -4.214 19.347 1.00 87.38 84 LYS A CA 1
ATOM 691 C C . LYS A 1 84 ? -2.247 -3.810 20.170 1.00 87.38 84 LYS A C 1
ATOM 693 O O . LYS A 1 84 ? -2.517 -4.371 21.233 1.00 87.38 84 LYS A O 1
ATOM 698 N N . TRP A 1 85 ? -3.007 -2.855 19.656 1.00 87.06 85 TRP A N 1
ATOM 699 C CA . TRP A 1 85 ? -4.293 -2.416 20.184 1.00 87.06 85 TRP A CA 1
ATOM 700 C C . TRP A 1 85 ? -5.413 -2.912 19.291 1.00 87.06 85 TRP A C 1
ATOM 702 O O . TRP A 1 85 ? -5.346 -2.759 18.076 1.00 87.06 85 TRP A O 1
ATOM 712 N N . LEU A 1 86 ? -6.452 -3.480 19.892 1.00 88.50 86 LEU A N 1
ATOM 713 C CA . LEU A 1 86 ? -7.634 -3.950 19.190 1.00 88.50 86 LEU A CA 1
ATOM 714 C C . LEU A 1 86 ? -8.888 -3.285 19.716 1.00 88.50 86 LEU A C 1
ATOM 716 O O . LEU A 1 86 ? -9.092 -3.156 20.926 1.00 88.50 86 LEU A O 1
ATOM 720 N N . PHE A 1 87 ? -9.759 -2.981 18.771 1.00 88.31 87 PHE A N 1
ATOM 721 C CA . PHE A 1 87 ? -11.112 -2.538 18.982 1.00 88.31 87 PHE A CA 1
ATOM 722 C C . PHE A 1 87 ? -12.059 -3.491 18.264 1.00 88.31 87 PHE A C 1
ATOM 724 O O . PHE A 1 87 ? -12.049 -3.623 17.040 1.00 88.31 87 PHE A O 1
ATOM 731 N N . GLU A 1 88 ? -12.863 -4.189 19.048 1.00 88.44 88 GLU A N 1
ATOM 732 C CA . GLU A 1 88 ? -13.873 -5.105 18.563 1.00 88.44 88 GLU A CA 1
ATOM 733 C C . GLU A 1 88 ? -15.258 -4.535 18.850 1.00 88.44 88 GLU A C 1
ATOM 735 O O . GLU A 1 88 ? -15.578 -4.151 19.974 1.00 88.44 88 GLU A O 1
ATOM 740 N N . ILE A 1 89 ? -16.079 -4.498 17.811 1.00 88.19 89 ILE A N 1
ATOM 741 C CA . ILE A 1 89 ? -17.445 -3.995 17.845 1.00 88.19 89 ILE A CA 1
ATOM 742 C C . ILE A 1 89 ? -18.350 -5.182 17.526 1.00 88.19 89 ILE A C 1
ATOM 744 O O . ILE A 1 89 ? -18.185 -5.808 16.477 1.00 88.19 89 ILE A O 1
ATOM 748 N N . ARG A 1 90 ? -19.298 -5.508 18.404 1.00 88.00 90 ARG A N 1
ATOM 749 C CA . ARG A 1 90 ? -20.210 -6.646 18.228 1.00 88.00 90 ARG A CA 1
ATOM 750 C C . ARG A 1 90 ? -21.658 -6.195 18.248 1.00 88.00 90 ARG A C 1
ATOM 752 O O . ARG A 1 90 ? -22.059 -5.396 19.090 1.00 88.00 90 ARG A O 1
ATOM 759 N N . ASN A 1 91 ? -22.458 -6.767 17.361 1.00 86.19 91 ASN A N 1
ATOM 760 C CA . ASN A 1 91 ? -23.905 -6.700 17.471 1.00 86.19 91 ASN A CA 1
ATOM 761 C C . ASN A 1 91 ? -24.358 -7.621 18.617 1.00 86.19 91 ASN A C 1
ATOM 763 O O . ASN A 1 91 ? -24.193 -8.842 18.537 1.00 86.19 91 ASN A O 1
ATOM 767 N N . ASN A 1 92 ? -24.954 -7.060 19.672 1.00 78.06 92 ASN A N 1
ATOM 768 C CA . ASN A 1 92 ? -25.353 -7.842 20.844 1.00 78.06 92 ASN A CA 1
ATOM 769 C C . ASN A 1 92 ? -26.542 -8.790 20.581 1.00 78.06 92 ASN A C 1
ATOM 771 O O . ASN A 1 92 ? -26.770 -9.730 21.343 1.00 78.06 92 ASN A O 1
ATOM 775 N N . LYS A 1 93 ? -27.302 -8.570 19.498 1.00 79.75 93 LYS A N 1
ATOM 776 C CA . LYS A 1 93 ? -28.409 -9.442 19.068 1.00 79.75 93 LYS A CA 1
ATOM 777 C C . LYS A 1 93 ? -27.960 -10.517 18.086 1.00 79.75 93 LYS A C 1
ATOM 779 O O . LYS A 1 93 ? -28.674 -11.497 17.890 1.00 79.75 93 LYS A O 1
ATOM 784 N N . ASN A 1 94 ? -26.792 -10.345 17.473 1.00 81.00 94 ASN A N 1
ATOM 785 C CA . ASN A 1 94 ? -26.215 -11.307 16.552 1.00 81.00 94 ASN A CA 1
ATOM 786 C C . ASN A 1 94 ? -24.688 -11.305 16.677 1.00 81.00 94 ASN A C 1
ATOM 788 O O . ASN A 1 94 ? -23.997 -10.612 15.938 1.00 81.00 94 ASN A O 1
ATOM 792 N N . THR A 1 95 ? -24.153 -12.128 17.576 1.00 75.06 95 THR A N 1
ATOM 793 C CA . THR A 1 95 ? -22.710 -12.191 17.869 1.00 75.06 95 THR A CA 1
ATOM 794 C C . THR A 1 95 ? -21.853 -12.662 16.688 1.00 75.06 95 THR A C 1
ATOM 796 O O . THR A 1 95 ? -20.641 -12.440 16.686 1.00 75.06 95 THR A O 1
ATOM 799 N N . SER A 1 96 ? -22.464 -13.264 15.657 1.00 84.75 96 SER A N 1
ATOM 800 C CA . SER A 1 96 ? -21.778 -13.552 14.389 1.00 84.75 96 SER A CA 1
ATOM 801 C C . SER A 1 96 ? -21.463 -12.284 13.583 1.00 84.75 96 SER A C 1
ATOM 803 O O . SER A 1 96 ? -20.534 -12.283 12.780 1.00 84.75 96 SER A O 1
ATOM 805 N N . GLN A 1 97 ? -22.189 -11.188 13.828 1.00 88.75 97 GLN A N 1
ATOM 806 C CA . GLN A 1 97 ? -21.889 -9.863 13.300 1.00 88.75 97 GLN A CA 1
ATOM 807 C C . GLN A 1 97 ? -20.977 -9.121 14.277 1.00 88.75 97 GLN A C 1
ATOM 809 O O . GLN A 1 97 ? -21.420 -8.440 15.204 1.00 88.75 97 GLN A O 1
ATOM 814 N N . ASN A 1 98 ? -19.678 -9.257 14.052 1.00 89.56 98 ASN A N 1
ATOM 815 C CA . ASN A 1 98 ? -18.656 -8.479 14.730 1.00 89.56 98 ASN A CA 1
ATOM 816 C C . ASN A 1 98 ? -17.687 -7.876 13.712 1.00 89.56 98 ASN A C 1
ATOM 818 O O . ASN A 1 98 ? -17.635 -8.281 12.550 1.00 89.56 98 ASN A O 1
ATOM 822 N N . THR A 1 99 ? -16.933 -6.879 14.152 1.00 90.31 99 THR A N 1
ATOM 823 C CA . THR A 1 99 ? -15.796 -6.364 13.404 1.00 90.31 99 THR A CA 1
ATOM 824 C C . THR A 1 99 ? -14.643 -6.111 14.355 1.00 90.31 99 THR A C 1
ATOM 826 O O . THR A 1 99 ? -14.840 -5.563 15.437 1.00 90.31 99 THR A O 1
ATOM 829 N N . ILE A 1 100 ? -13.444 -6.514 13.945 1.00 90.62 100 ILE A N 1
ATOM 830 C CA . ILE A 1 100 ? -12.204 -6.292 14.684 1.00 90.62 100 ILE A CA 1
ATOM 831 C C . ILE A 1 100 ? -11.337 -5.368 13.840 1.00 90.62 100 ILE A C 1
ATOM 833 O O . ILE A 1 100 ? -11.048 -5.652 12.674 1.00 90.62 100 ILE A O 1
ATOM 837 N N . ILE A 1 101 ? -10.931 -4.260 14.440 1.00 92.38 101 ILE A N 1
ATOM 838 C CA . ILE A 1 101 ? -9.953 -3.338 13.883 1.00 92.38 101 ILE A CA 1
ATOM 839 C C . ILE A 1 101 ? -8.825 -3.159 14.890 1.00 92.38 101 ILE A C 1
ATOM 841 O O . ILE A 1 101 ? -9.044 -3.272 16.095 1.00 92.38 101 ILE A O 1
ATOM 845 N N . GLY A 1 102 ? -7.609 -2.922 14.417 1.00 91.75 102 GLY A N 1
ATOM 846 C CA . GLY A 1 102 ? -6.474 -2.785 15.309 1.00 91.75 102 GLY A CA 1
ATOM 847 C C . GLY A 1 102 ? -5.369 -1.911 14.756 1.00 91.75 102 GLY A C 1
ATOM 848 O O . GLY A 1 102 ? -5.349 -1.588 13.571 1.00 91.75 102 GLY A O 1
ATOM 849 N N . LEU A 1 103 ? -4.449 -1.557 15.640 1.00 91.94 103 LEU A N 1
ATOM 850 C CA . LEU A 1 103 ? -3.294 -0.723 15.365 1.00 91.94 103 LEU A CA 1
ATOM 851 C C . LEU A 1 103 ? -2.089 -1.302 16.105 1.00 91.94 103 LEU A C 1
ATOM 853 O O . LEU A 1 103 ? -2.172 -1.573 17.302 1.00 91.94 103 LEU A O 1
ATOM 857 N N . ILE A 1 104 ? -0.978 -1.490 15.407 1.00 90.81 104 ILE A N 1
ATOM 858 C CA . ILE A 1 104 ? 0.333 -1.727 16.013 1.00 90.81 104 ILE A CA 1
ATOM 859 C C . ILE A 1 104 ? 0.971 -0.354 16.182 1.00 90.81 104 ILE A C 1
ATOM 861 O O . ILE A 1 104 ? 0.998 0.410 15.225 1.00 90.81 104 ILE A O 1
ATOM 865 N N . SER A 1 105 ? 1.445 -0.008 17.372 1.00 86.38 105 SER A N 1
ATOM 866 C CA . SER A 1 105 ? 2.020 1.317 17.620 1.00 86.38 105 SER A CA 1
ATOM 867 C C . SER A 1 105 ? 3.409 1.211 18.227 1.00 86.38 105 SER A C 1
ATOM 869 O O . SER A 1 105 ? 3.598 0.562 19.251 1.00 86.38 105 SER A O 1
ATOM 871 N N . ASN A 1 106 ? 4.378 1.896 17.622 1.00 84.50 106 ASN A N 1
ATOM 872 C CA . ASN A 1 106 ? 5.745 1.970 18.140 1.00 84.50 106 ASN A CA 1
ATOM 873 C C . ASN A 1 106 ? 5.924 3.062 19.205 1.00 84.50 106 ASN A C 1
ATOM 875 O O . ASN A 1 106 ? 6.984 3.160 19.820 1.00 84.50 106 ASN A O 1
ATOM 879 N N . THR A 1 107 ? 4.897 3.877 19.431 1.00 85.75 107 THR A N 1
ATOM 880 C CA . THR A 1 107 ? 4.913 5.024 20.346 1.00 85.75 107 THR A CA 1
ATOM 881 C C . THR A 1 107 ? 4.000 4.788 21.547 1.00 85.75 107 THR A C 1
ATOM 883 O O . THR A 1 107 ? 4.380 5.091 22.677 1.00 85.75 107 THR A O 1
ATOM 886 N N . ALA A 1 108 ? 2.839 4.155 21.369 1.00 82.56 108 ALA A N 1
ATOM 887 C CA . ALA A 1 108 ? 1.895 3.796 22.433 1.00 82.56 108 ALA A CA 1
ATOM 888 C C . ALA A 1 108 ? 2.281 2.492 23.176 1.00 82.56 108 ALA A C 1
ATOM 890 O O . ALA A 1 108 ? 1.485 1.554 23.308 1.00 82.56 108 ALA A O 1
ATOM 891 N N . LEU A 1 109 ? 3.524 2.437 23.673 1.00 79.50 109 LEU A N 1
ATOM 892 C CA . LEU A 1 109 ? 4.159 1.242 24.256 1.00 79.50 109 LEU A CA 1
ATOM 893 C C . LEU A 1 109 ? 3.804 0.979 25.728 1.00 79.50 109 LEU A C 1
ATOM 895 O O . LEU A 1 109 ? 4.081 -0.097 26.260 1.00 79.50 109 LEU A O 1
ATOM 899 N N . ASN A 1 110 ? 3.198 1.947 26.408 1.00 77.62 110 ASN A N 1
ATOM 900 C CA . ASN A 1 110 ? 2.822 1.830 27.815 1.00 77.62 110 ASN A CA 1
ATOM 901 C C . ASN A 1 110 ? 1.322 1.570 27.970 1.00 77.62 110 ASN A C 1
ATOM 903 O O . ASN A 1 110 ? 0.554 1.615 27.011 1.00 77.62 110 ASN A O 1
ATOM 907 N N . ASN A 1 111 ? 0.883 1.277 29.194 1.00 76.25 111 ASN A N 1
ATOM 908 C CA . ASN A 1 111 ? -0.545 1.349 29.486 1.00 76.25 111 ASN A CA 1
ATOM 909 C C . ASN A 1 111 ? -0.989 2.819 29.437 1.00 76.25 111 ASN A C 1
ATOM 911 O O . ASN A 1 111 ? -0.240 3.682 29.902 1.00 76.25 111 ASN A O 1
ATOM 915 N N . PRO A 1 112 ? -2.181 3.112 28.895 1.00 82.31 112 PRO A N 1
ATOM 916 C CA . PRO A 1 112 ? -2.700 4.468 28.883 1.00 82.31 112 PRO A CA 1
ATOM 917 C C . PRO A 1 112 ? -2.912 4.937 30.321 1.00 82.31 112 PRO A C 1
ATOM 919 O O . PRO A 1 112 ? -3.340 4.160 31.180 1.00 82.31 112 PRO A O 1
ATOM 922 N N . ILE A 1 113 ? -2.622 6.209 30.581 1.00 83.81 113 ILE A N 1
ATOM 923 C CA . ILE A 1 113 ? -2.776 6.798 31.917 1.00 83.81 113 ILE A CA 1
ATOM 924 C C . ILE A 1 113 ? -4.214 7.269 32.172 1.00 83.81 113 ILE A C 1
ATOM 926 O O . ILE A 1 113 ? -4.577 7.586 33.304 1.00 83.81 113 ILE A O 1
ATOM 930 N N . GLY A 1 114 ? -5.061 7.242 31.139 1.00 80.19 114 GLY A N 1
ATOM 931 C CA . GLY A 1 114 ? -6.507 7.223 31.298 1.00 80.19 114 GLY A CA 1
ATOM 932 C C . GLY A 1 114 ? -7.281 7.118 29.985 1.00 80.19 114 GLY A C 1
ATOM 933 O O . GLY A 1 114 ? -6.727 6.796 28.931 1.00 80.19 114 GLY A O 1
ATOM 934 N N . LEU A 1 115 ? -8.595 7.318 30.086 1.00 81.31 115 LEU A N 1
ATOM 935 C CA . LEU A 1 115 ? -9.573 7.099 29.023 1.00 81.31 115 LEU A CA 1
ATOM 936 C C . LEU A 1 115 ? -10.649 8.188 29.067 1.00 81.31 115 LEU A C 1
ATOM 938 O O . LEU A 1 115 ? -11.241 8.431 30.117 1.00 81.31 115 LEU A O 1
ATOM 942 N N . GLU A 1 116 ? -10.959 8.762 27.911 1.00 79.50 116 GLU A N 1
ATOM 943 C CA . GLU A 1 116 ? -12.144 9.590 27.687 1.00 79.50 116 GLU A CA 1
ATOM 944 C C . GLU A 1 116 ? -13.095 8.896 26.714 1.00 79.50 116 GLU A C 1
ATOM 946 O O . GLU A 1 116 ? -12.665 8.241 25.764 1.00 79.50 116 GLU A O 1
ATOM 951 N N . ILE A 1 117 ? -14.400 9.020 26.952 1.00 77.12 117 ILE A N 1
ATOM 952 C CA . ILE A 1 117 ? -15.433 8.490 26.058 1.00 77.12 117 ILE A CA 1
ATOM 953 C C . ILE A 1 117 ? -16.283 9.663 25.595 1.00 77.12 117 ILE A C 1
ATOM 955 O O . ILE A 1 117 ? -16.922 10.331 26.405 1.00 77.12 117 ILE A O 1
ATOM 959 N N . LEU A 1 118 ? -16.276 9.906 24.289 1.00 76.38 118 LEU A N 1
ATOM 960 C CA . LEU A 1 118 ? -17.002 10.994 23.650 1.00 76.38 118 LEU A CA 1
ATOM 961 C C . LEU A 1 118 ? -18.200 10.436 22.875 1.00 76.38 118 LEU A C 1
ATOM 963 O O . LEU A 1 118 ? -18.085 9.514 22.054 1.00 76.38 118 LEU A O 1
ATOM 967 N N . HIS A 1 119 ? -19.368 11.013 23.142 1.00 71.31 119 HIS A N 1
ATOM 968 C CA . HIS A 1 119 ? -20.621 10.716 22.462 1.00 71.31 119 HIS A CA 1
ATOM 969 C C . HIS A 1 119 ? -21.015 11.935 21.636 1.00 71.31 119 HIS A C 1
ATOM 971 O O . HIS A 1 119 ? -21.369 12.965 22.190 1.00 71.31 119 HIS A O 1
ATOM 977 N N . ASP A 1 120 ? -20.948 11.810 20.314 1.00 57.78 120 ASP A N 1
ATOM 978 C CA . ASP A 1 120 ? -21.136 12.944 19.402 1.00 57.78 120 ASP A CA 1
ATOM 979 C C . ASP A 1 120 ? -22.596 13.125 18.944 1.00 57.78 120 ASP A C 1
ATOM 981 O O . ASP A 1 120 ? -22.871 13.703 17.897 1.00 57.78 120 ASP A O 1
ATOM 985 N N . SER A 1 121 ? -23.572 12.581 19.682 1.00 54.38 121 SER A N 1
ATOM 986 C CA . SER A 1 121 ? -24.977 12.757 19.314 1.00 54.38 121 SER A CA 1
ATOM 987 C C . SER A 1 121 ? -25.948 12.553 20.471 1.00 54.38 121 SER A C 1
ATOM 989 O O . SER A 1 121 ? -26.023 11.462 21.035 1.00 54.38 121 SER A O 1
ATOM 991 N N . ASP A 1 122 ? -26.784 13.565 20.710 1.00 49.59 122 ASP A N 1
ATOM 992 C CA . ASP A 1 122 ? -27.982 13.484 21.559 1.00 49.59 122 ASP A CA 1
ATOM 993 C C . ASP A 1 122 ? -29.106 12.642 20.914 1.00 49.59 122 ASP A C 1
ATOM 995 O O . ASP A 1 122 ? -30.110 12.336 21.555 1.00 49.59 122 ASP A O 1
ATOM 999 N N . LEU A 1 123 ? -28.966 12.258 19.633 1.00 44.12 123 LEU A N 1
ATOM 1000 C CA . LEU A 1 123 ? -29.967 11.472 18.893 1.00 44.12 123 LEU A CA 1
ATOM 1001 C C . LEU A 1 123 ? -29.922 9.978 19.232 1.00 44.12 123 LEU A C 1
ATOM 1003 O O . LEU A 1 123 ? -30.851 9.246 18.894 1.00 44.12 123 LEU A O 1
ATOM 1007 N N . TYR A 1 124 ? -28.863 9.519 19.901 1.00 48.00 124 TYR A N 1
ATOM 1008 C CA . TYR A 1 124 ? -28.733 8.137 20.339 1.00 48.00 124 TYR A CA 1
ATOM 1009 C C . TYR A 1 124 ? -28.888 8.043 21.850 1.00 48.00 124 TYR A C 1
ATOM 1011 O O . TYR A 1 124 ? -27.927 8.133 22.607 1.00 48.00 124 TYR A O 1
ATOM 1019 N N . ASN A 1 125 ? -30.111 7.727 22.273 1.00 40.03 125 ASN A N 1
ATOM 1020 C CA . ASN A 1 125 ? -30.423 7.272 23.627 1.00 40.03 125 ASN A CA 1
ATOM 1021 C C . ASN A 1 125 ? -30.001 5.802 23.839 1.00 40.03 125 ASN A C 1
ATOM 1023 O O . ASN A 1 125 ? -30.641 5.046 24.570 1.00 40.03 125 ASN A O 1
ATOM 1027 N N . SER A 1 126 ? -28.942 5.359 23.153 1.00 42.50 126 SER A N 1
ATOM 1028 C CA . SER A 1 126 ? -28.262 4.132 23.525 1.00 42.50 126 SER A CA 1
ATOM 1029 C C . SER A 1 126 ? -27.536 4.454 24.822 1.00 42.50 126 SER A C 1
ATOM 1031 O O . SER A 1 126 ? -26.459 5.056 24.804 1.00 42.50 126 SER A O 1
ATOM 1033 N N . GLU A 1 127 ? -28.133 4.078 25.951 1.00 37.78 127 GLU A N 1
ATOM 1034 C CA . GLU A 1 127 ? -27.366 3.731 27.141 1.00 37.78 127 GLU A CA 1
ATOM 1035 C C . GLU A 1 127 ? -26.366 2.657 26.706 1.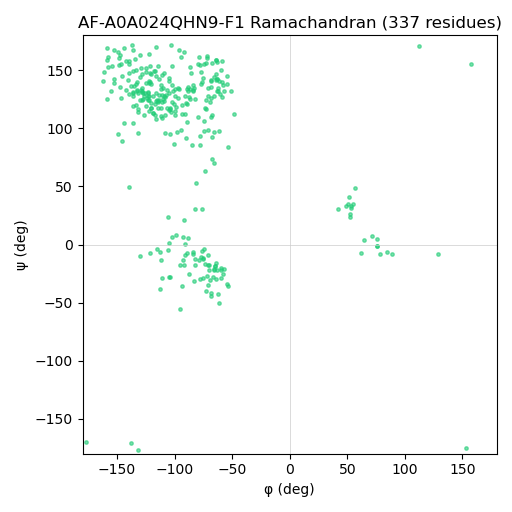00 37.78 127 GLU A C 1
ATOM 1037 O O . GLU A 1 127 ? -26.632 1.460 26.794 1.00 37.78 127 GLU A O 1
ATOM 1042 N N . VAL A 1 128 ? -25.229 3.077 26.148 1.00 42.00 128 VAL A N 1
ATOM 1043 C CA . VAL A 1 128 ? -24.136 2.178 25.825 1.00 42.00 128 VAL A CA 1
ATOM 1044 C C . VAL A 1 128 ? -23.628 1.710 27.169 1.00 42.00 128 VAL A C 1
ATOM 1046 O O . VAL A 1 128 ? -22.794 2.349 27.810 1.00 42.00 128 VAL A O 1
ATOM 1049 N N . ARG A 1 129 ? -24.171 0.581 27.619 1.00 40.81 129 ARG A N 1
ATOM 1050 C CA . ARG A 1 129 ? -23.591 -0.239 28.667 1.00 40.81 129 ARG A CA 1
ATOM 1051 C C . ARG A 1 129 ? -22.306 -0.815 28.093 1.00 40.81 129 ARG A C 1
ATOM 1053 O O . ARG A 1 129 ? -22.229 -1.984 27.734 1.00 40.81 129 ARG A O 1
ATOM 1060 N N . ALA A 1 130 ? -21.295 0.041 27.974 1.00 39.81 130 ALA A N 1
ATOM 1061 C CA . ALA A 1 130 ? -19.937 -0.370 27.714 1.00 39.81 130 ALA A CA 1
ATOM 1062 C C . ALA A 1 130 ? -19.533 -1.249 28.894 1.00 39.81 130 ALA A C 1
ATOM 1064 O O . ALA A 1 130 ? -19.158 -0.766 29.963 1.00 39.81 130 ALA A O 1
ATOM 1065 N N . SER A 1 131 ? -19.636 -2.561 28.714 1.00 39.78 131 SER A N 1
ATOM 1066 C CA . SER A 1 131 ? -18.927 -3.485 29.578 1.00 39.78 131 SER A CA 1
ATOM 1067 C C . SER A 1 131 ? -17.448 -3.244 29.289 1.00 39.78 131 SER A C 1
ATOM 1069 O O . SER A 1 131 ? -16.915 -3.717 28.287 1.00 39.78 131 SER A O 1
ATOM 1071 N N . ASN A 1 132 ? -16.802 -2.420 30.122 1.00 45.81 132 ASN A N 1
ATOM 1072 C CA . ASN A 1 132 ? -15.356 -2.197 30.135 1.00 45.81 132 ASN A CA 1
ATOM 1073 C C . ASN A 1 132 ? -14.670 -3.505 30.562 1.00 45.81 132 ASN A C 1
ATOM 1075 O O . ASN A 1 132 ? -14.156 -3.628 31.669 1.00 45.81 132 ASN A O 1
ATOM 1079 N N . LEU A 1 133 ? -14.701 -4.515 29.698 1.00 45.19 133 LEU A N 1
ATOM 1080 C CA . LEU A 1 133 ? -13.979 -5.759 29.898 1.00 45.19 133 LEU A CA 1
ATOM 1081 C C . LEU A 1 133 ? -12.561 -5.552 29.372 1.00 45.19 133 LEU A C 1
ATOM 1083 O O . LEU A 1 133 ? -12.261 -5.844 28.217 1.00 45.19 133 LEU A O 1
ATOM 1087 N N . SER A 1 134 ? -11.686 -5.019 30.222 1.00 41.38 134 SER A N 1
ATOM 1088 C CA . SER A 1 134 ? -10.247 -5.157 30.019 1.00 41.38 134 SER A CA 1
ATOM 1089 C C . SER A 1 134 ? -9.865 -6.589 30.389 1.00 41.38 134 SER A C 1
ATOM 1091 O O . SER A 1 134 ? -9.717 -6.916 31.566 1.00 41.38 134 SER A O 1
ATOM 1093 N N . ALA A 1 135 ? -9.746 -7.463 29.395 1.00 47.34 135 ALA A N 1
ATOM 1094 C CA . ALA A 1 135 ? -9.104 -8.756 29.585 1.00 47.34 135 ALA A CA 1
ATOM 1095 C C . ALA A 1 135 ? -7.634 -8.605 29.187 1.00 47.34 135 ALA A C 1
ATOM 1097 O O . ALA A 1 135 ? -7.334 -8.376 28.015 1.00 47.34 135 ALA A O 1
ATOM 1098 N N . ILE A 1 136 ? -6.734 -8.711 30.164 1.00 45.34 136 ILE A N 1
ATOM 1099 C CA . ILE A 1 136 ? -5.335 -9.050 29.897 1.00 45.34 136 ILE A CA 1
ATOM 1100 C C . ILE A 1 136 ? -5.348 -10.560 29.671 1.00 45.34 136 ILE A C 1
ATOM 1102 O O . ILE A 1 136 ? -5.394 -11.335 30.625 1.00 45.34 136 ILE A O 1
ATOM 1106 N N . ASP A 1 137 ? -5.456 -10.971 28.412 1.00 46.31 137 ASP A N 1
ATOM 1107 C CA . ASP A 1 137 ? -5.468 -12.384 28.056 1.00 46.31 137 ASP A CA 1
ATOM 1108 C C . ASP A 1 137 ? -4.047 -12.808 27.689 1.00 46.31 137 ASP A C 1
ATOM 1110 O O . ASP A 1 137 ? -3.577 -12.555 26.585 1.00 46.31 137 ASP A O 1
ATOM 1114 N N . ASN A 1 138 ? -3.350 -13.422 28.644 1.00 49.22 138 ASN A N 1
ATOM 1115 C CA . ASN A 1 138 ? -1.985 -13.916 28.441 1.00 49.22 138 ASN A CA 1
ATOM 1116 C C . ASN A 1 138 ? -1.943 -15.227 27.631 1.00 49.22 138 ASN A C 1
ATOM 1118 O O . ASN A 1 138 ? -0.857 -15.710 27.328 1.00 49.22 138 ASN A O 1
ATOM 1122 N N . ASN A 1 139 ? -3.103 -15.823 27.309 1.00 47.16 139 ASN A N 1
ATOM 1123 C CA . ASN A 1 139 ? -3.198 -17.144 26.677 1.00 47.16 139 ASN A CA 1
ATOM 1124 C C . ASN A 1 139 ? -3.808 -17.119 25.265 1.00 47.16 139 ASN A C 1
ATOM 1126 O O . ASN A 1 139 ? -3.873 -18.168 24.621 1.00 47.16 139 ASN A O 1
ATOM 1130 N N . GLN A 1 140 ? -4.257 -15.963 24.767 1.00 60.53 140 GLN A N 1
ATOM 1131 C CA . GLN A 1 140 ? -4.723 -15.817 23.388 1.00 60.53 140 GLN A CA 1
ATOM 1132 C C . GLN A 1 140 ? -3.654 -15.135 22.538 1.00 60.53 140 GLN A C 1
ATOM 1134 O O . GLN A 1 140 ? -3.258 -14.009 22.819 1.00 60.53 140 GLN A O 1
ATOM 1139 N N . SER A 1 141 ? -3.230 -15.801 21.462 1.00 65.56 141 SER A N 1
ATOM 1140 C CA . SER A 1 141 ? -2.482 -15.153 20.383 1.00 65.56 141 SER A CA 1
ATOM 1141 C C . SER A 1 141 ? -3.305 -13.991 19.837 1.00 65.56 141 SER A C 1
ATOM 1143 O O . SER A 1 141 ? -4.499 -14.174 19.556 1.00 65.56 141 SER A O 1
ATOM 1145 N N . ALA A 1 142 ? -2.696 -12.819 19.669 1.00 72.44 142 ALA A N 1
ATOM 1146 C CA . ALA A 1 142 ? -3.426 -11.701 19.108 1.00 72.44 142 ALA A CA 1
ATOM 1147 C C . ALA A 1 142 ? -3.892 -12.039 17.678 1.00 72.44 142 ALA A C 1
ATOM 1149 O O . ALA A 1 142 ? -3.153 -12.675 16.922 1.00 72.44 142 ALA A O 1
ATOM 1150 N N . PRO A 1 143 ? -5.111 -11.647 17.271 1.00 82.88 143 PRO A N 1
ATOM 1151 C CA . PRO A 1 143 ? -5.539 -11.799 15.892 1.00 82.88 143 PRO A CA 1
ATOM 1152 C C . PRO A 1 143 ? -4.610 -11.034 14.946 1.00 82.88 143 PRO A C 1
ATOM 1154 O O . PRO A 1 143 ? -4.048 -9.988 15.291 1.00 82.88 143 PRO A O 1
ATOM 1157 N N . VAL A 1 144 ? -4.502 -11.566 13.732 1.00 88.06 144 VAL A N 1
ATOM 1158 C CA . VAL A 1 144 ? -3.813 -10.915 12.620 1.00 88.06 144 VAL A CA 1
ATOM 1159 C C . VAL A 1 144 ? -4.647 -9.725 12.165 1.00 88.06 144 VAL A C 1
ATOM 1161 O O . VAL A 1 144 ? -5.838 -9.866 11.873 1.00 88.06 144 VAL A O 1
ATOM 1164 N N . ILE A 1 145 ? -4.025 -8.557 12.089 1.00 89.88 145 ILE A N 1
ATOM 1165 C CA . ILE A 1 145 ? -4.656 -7.318 11.644 1.00 89.88 145 ILE A CA 1
ATOM 1166 C C . ILE A 1 145 ? -3.876 -6.702 10.487 1.00 89.88 145 ILE A C 1
ATOM 1168 O O . ILE A 1 145 ? -2.668 -6.877 10.358 1.00 89.88 145 ILE A O 1
ATOM 1172 N N . LYS A 1 146 ? -4.585 -5.962 9.636 1.00 91.12 146 LYS A N 1
ATOM 1173 C CA . LYS A 1 146 ? -3.987 -5.150 8.573 1.00 91.12 146 LYS A CA 1
ATOM 1174 C C . LYS A 1 146 ? -3.406 -3.868 9.172 1.00 91.12 146 LYS A C 1
ATOM 1176 O O . LYS A 1 146 ? -4.056 -3.274 10.027 1.00 91.12 146 LYS A O 1
ATOM 1181 N N . GLN A 1 147 ? -2.226 -3.454 8.721 1.00 92.88 147 GLN A N 1
ATOM 1182 C CA . GLN A 1 147 ? -1.592 -2.172 9.027 1.00 92.88 147 GLN A CA 1
ATOM 1183 C C . GLN A 1 147 ? -1.256 -1.454 7.721 1.00 92.88 147 GLN A C 1
ATOM 1185 O O . GLN A 1 147 ? -0.518 -1.976 6.887 1.00 92.88 147 GLN A O 1
ATOM 1190 N N . THR A 1 148 ? -1.834 -0.278 7.533 1.00 91.94 148 THR A N 1
ATOM 1191 C CA . THR A 1 148 ? -1.707 0.583 6.367 1.00 91.94 148 THR A CA 1
ATOM 1192 C C . THR A 1 148 ? -0.521 1.519 6.567 1.00 91.94 148 THR A C 1
ATOM 1194 O O . THR A 1 148 ? -0.454 2.300 7.512 1.00 91.94 148 THR A O 1
ATOM 1197 N N . MET A 1 149 ? 0.424 1.422 5.644 1.00 91.06 149 MET A N 1
ATOM 1198 C CA . MET A 1 149 ? 1.743 2.053 5.691 1.00 91.06 149 MET A CA 1
ATOM 1199 C C . MET A 1 149 ? 1.842 3.261 4.775 1.00 91.06 149 MET A C 1
ATOM 1201 O O . MET A 1 149 ? 2.639 4.164 5.012 1.00 91.06 149 MET A O 1
ATOM 1205 N N . VAL A 1 150 ? 1.044 3.226 3.711 1.00 91.38 150 VAL A N 1
ATOM 1206 C CA . VAL A 1 150 ? 0.857 4.282 2.724 1.00 91.38 150 VAL A CA 1
ATOM 1207 C C . VAL A 1 150 ? -0.586 4.176 2.249 1.00 91.38 150 VAL A C 1
ATOM 1209 O O . VAL A 1 150 ? -1.069 3.076 1.971 1.00 91.38 150 VAL A O 1
ATOM 1212 N N . ASN A 1 151 ? -1.268 5.311 2.144 1.00 90.62 151 ASN A N 1
ATOM 1213 C CA . ASN A 1 151 ? -2.565 5.414 1.488 1.00 90.62 151 ASN A CA 1
ATOM 1214 C C . ASN A 1 151 ? -2.643 6.758 0.761 1.00 90.62 151 ASN A C 1
ATOM 1216 O O . ASN A 1 151 ? -2.784 7.808 1.386 1.00 90.62 151 ASN A O 1
ATOM 1220 N N . ALA A 1 152 ? -2.512 6.701 -0.557 1.00 89.56 152 ALA A N 1
ATOM 1221 C CA . ALA A 1 152 ? -2.404 7.841 -1.443 1.00 89.56 152 ALA A CA 1
ATOM 1222 C C . ALA A 1 152 ? -3.371 7.664 -2.621 1.00 89.56 152 ALA A C 1
ATOM 1224 O O . ALA A 1 152 ? -3.065 7.005 -3.611 1.00 89.56 152 ALA A O 1
ATOM 1225 N N . ASN A 1 153 ? -4.553 8.268 -2.497 1.00 86.62 153 ASN A N 1
ATOM 1226 C CA . ASN A 1 153 ? -5.603 8.277 -3.525 1.00 86.62 153 ASN A CA 1
ATOM 1227 C C . ASN A 1 153 ? -5.678 9.599 -4.308 1.00 86.62 153 ASN A C 1
ATOM 1229 O O . ASN A 1 153 ? -6.656 9.833 -5.006 1.00 86.62 153 ASN A O 1
ATOM 1233 N N . PHE A 1 154 ? -4.718 10.505 -4.063 1.00 88.56 154 PHE A N 1
ATOM 1234 C CA . PHE A 1 154 ? -4.551 11.817 -4.704 1.00 88.56 154 PHE A CA 1
ATOM 1235 C C . PHE A 1 154 ? -5.849 12.620 -4.917 1.00 88.56 154 PHE A C 1
ATOM 1237 O O . PHE A 1 154 ? -5.949 13.440 -5.822 1.00 88.56 154 PHE A O 1
ATOM 1244 N N . SER A 1 155 ? -6.841 12.437 -4.042 1.00 85.06 155 SER A N 1
ATOM 1245 C CA . SER A 1 155 ? -8.148 13.100 -4.148 1.00 85.06 155 SER A CA 1
ATOM 1246 C C . SER A 1 155 ? -8.087 14.605 -3.849 1.00 85.06 155 SER A C 1
ATOM 1248 O O . SER A 1 155 ? -8.985 15.363 -4.232 1.00 85.06 155 SER A O 1
ATOM 1250 N N . SER A 1 156 ? -7.013 15.049 -3.194 1.00 84.44 156 SER A N 1
ATOM 1251 C CA . SER A 1 156 ? -6.701 16.440 -2.878 1.00 84.44 156 SER A CA 1
ATOM 1252 C C . SER A 1 156 ? -5.356 16.857 -3.470 1.00 84.44 156 SER A C 1
ATOM 1254 O O . SER A 1 156 ? -4.455 16.039 -3.628 1.00 84.44 156 SER A O 1
ATOM 1256 N N . ILE A 1 157 ? -5.198 18.158 -3.726 1.00 86.44 157 ILE A N 1
ATOM 1257 C CA . ILE A 1 157 ? -3.916 18.728 -4.151 1.00 86.44 157 ILE A CA 1
ATOM 1258 C C . ILE A 1 157 ? -2.851 18.574 -3.054 1.00 86.44 157 ILE A C 1
ATOM 1260 O O . ILE A 1 157 ? -3.142 18.768 -1.874 1.00 86.44 157 ILE A O 1
ATOM 1264 N N . GLY A 1 158 ? -1.615 18.293 -3.462 1.00 85.81 158 GLY A N 1
ATOM 1265 C CA . GLY A 1 158 ? -0.469 18.127 -2.568 1.00 85.81 158 GLY A CA 1
ATOM 1266 C C . GLY A 1 158 ? 0.044 16.692 -2.543 1.00 85.81 158 GLY A C 1
ATOM 1267 O O . GLY A 1 158 ? -0.562 15.786 -3.112 1.00 85.81 158 GLY A O 1
ATOM 1268 N N . TYR A 1 159 ? 1.198 16.497 -1.912 1.00 89.00 159 TYR A N 1
ATOM 1269 C CA . TYR A 1 159 ? 1.784 15.172 -1.758 1.00 89.00 159 TYR A CA 1
ATOM 1270 C C . TYR A 1 159 ? 1.265 14.509 -0.482 1.00 89.00 159 TYR A C 1
ATOM 1272 O O . TYR A 1 159 ? 1.214 15.165 0.563 1.00 89.00 159 TYR A O 1
ATOM 1280 N N . PRO A 1 160 ? 0.885 13.222 -0.543 1.00 86.75 160 PRO A N 1
ATOM 1281 C CA . PRO A 1 160 ? 0.615 12.457 0.660 1.00 86.75 160 PRO A CA 1
ATOM 1282 C C . PRO A 1 160 ? 1.896 12.329 1.489 1.00 86.75 160 PRO A C 1
ATOM 1284 O O . PRO A 1 160 ? 3.011 12.488 0.988 1.00 86.75 160 PRO A O 1
ATOM 1287 N N . ASN A 1 161 ? 1.742 12.051 2.781 1.00 86.56 161 ASN A N 1
ATOM 1288 C CA . ASN A 1 161 ? 2.888 11.923 3.671 1.00 86.56 161 ASN A CA 1
ATOM 1289 C C . ASN A 1 161 ? 3.850 10.818 3.173 1.00 86.56 161 ASN A C 1
ATOM 1291 O O . ASN A 1 161 ? 3.424 9.762 2.704 1.00 86.56 161 ASN A O 1
ATOM 1295 N N . GLY A 1 162 ? 5.152 11.098 3.231 1.00 90.56 162 GLY A N 1
ATOM 1296 C CA . GLY A 1 162 ? 6.220 10.228 2.734 1.00 90.56 162 GLY A CA 1
ATOM 1297 C C . GLY A 1 162 ? 6.436 10.243 1.216 1.00 90.56 162 GLY A C 1
ATOM 1298 O O . GLY A 1 162 ? 7.435 9.681 0.773 1.00 90.56 162 GLY A O 1
ATOM 1299 N N . PHE A 1 163 ? 5.564 10.884 0.430 1.00 94.94 163 PHE A N 1
ATOM 1300 C CA . PHE A 1 163 ? 5.711 10.993 -1.023 1.00 94.94 163 PHE A CA 1
ATOM 1301 C C . PHE A 1 163 ? 6.628 12.156 -1.406 1.00 94.94 163 PHE A C 1
ATOM 1303 O O . PHE A 1 163 ? 6.448 13.288 -0.950 1.00 94.94 163 PHE A O 1
ATOM 1310 N N . ASN A 1 164 ? 7.583 11.894 -2.292 1.00 95.56 164 ASN A N 1
ATOM 1311 C CA . ASN A 1 164 ? 8.497 12.888 -2.829 1.00 95.56 164 ASN A CA 1
ATOM 1312 C C . ASN A 1 164 ? 8.637 12.728 -4.343 1.00 95.56 164 ASN A C 1
ATOM 1314 O O . ASN A 1 164 ? 8.776 11.621 -4.849 1.00 95.56 164 ASN A O 1
ATOM 1318 N N . SER A 1 165 ? 8.621 13.845 -5.061 1.00 95.50 165 SER A N 1
ATOM 1319 C CA . SER A 1 165 ? 8.872 13.890 -6.499 1.00 95.50 165 SER A CA 1
ATOM 1320 C C . SER A 1 165 ? 9.221 15.314 -6.913 1.00 95.50 165 SER A C 1
ATOM 1322 O O . SER A 1 165 ? 8.600 16.276 -6.447 1.00 95.50 165 SER A O 1
ATOM 1324 N N . VAL A 1 166 ? 10.183 15.450 -7.822 1.00 92.94 166 VAL A N 1
ATOM 1325 C CA . VAL A 1 166 ? 10.544 16.728 -8.455 1.00 92.94 166 VAL A CA 1
ATOM 1326 C C . VAL A 1 166 ? 9.798 16.963 -9.770 1.00 92.94 166 VAL A C 1
ATOM 1328 O O . VAL A 1 166 ? 9.801 18.077 -10.288 1.00 92.94 166 VAL A O 1
ATOM 1331 N N . THR A 1 167 ? 9.163 15.924 -10.315 1.00 93.94 167 THR A N 1
ATOM 1332 C CA . THR A 1 167 ? 8.489 15.958 -11.624 1.00 93.94 167 THR A CA 1
ATOM 1333 C C . THR A 1 167 ? 6.973 15.849 -11.540 1.00 93.94 167 THR A C 1
ATOM 1335 O O . THR A 1 167 ? 6.298 16.088 -12.545 1.00 93.94 167 THR A O 1
ATOM 1338 N N . ALA A 1 168 ? 6.424 15.475 -10.381 1.00 94.38 168 ALA A N 1
ATOM 1339 C CA . ALA A 1 168 ? 5.009 15.180 -10.280 1.00 94.38 168 ALA A CA 1
ATOM 1340 C C . ALA A 1 168 ? 4.137 16.429 -10.461 1.00 94.38 168 ALA A C 1
ATOM 1342 O O . ALA A 1 168 ? 4.375 17.492 -9.888 1.00 94.38 168 ALA A O 1
ATOM 1343 N N . THR A 1 169 ? 3.074 16.279 -11.244 1.00 95.00 169 THR A N 1
ATOM 1344 C CA . THR A 1 169 ? 2.074 17.322 -11.474 1.00 95.00 169 THR A CA 1
ATOM 1345 C C . THR A 1 169 ? 0.682 16.769 -11.211 1.00 95.00 169 THR A C 1
ATOM 1347 O O . THR A 1 169 ? 0.333 15.680 -11.664 1.00 95.00 169 THR A O 1
ATOM 1350 N N . TYR A 1 170 ? -0.122 17.512 -10.451 1.00 95.56 170 TYR A N 1
ATOM 1351 C CA . TYR A 1 170 ? -1.477 17.096 -10.099 1.00 95.56 170 TYR A CA 1
ATOM 1352 C C . TYR A 1 170 ? -2.464 17.417 -11.225 1.00 95.56 170 TYR A C 1
ATOM 1354 O O . TYR A 1 170 ? -2.592 18.575 -11.634 1.00 95.56 170 TYR A O 1
ATOM 1362 N N . ASN A 1 171 ? -3.203 16.412 -11.694 1.00 94.00 171 ASN A N 1
ATOM 1363 C CA . ASN A 1 171 ? -4.330 16.609 -12.595 1.00 94.00 171 ASN A CA 1
ATOM 1364 C C . ASN A 1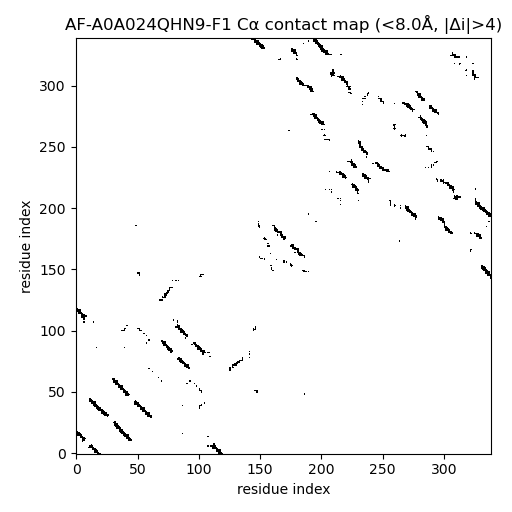 171 ? -5.611 16.817 -11.776 1.00 94.00 171 ASN A C 1
ATOM 1366 O O . ASN A 1 171 ? -6.178 15.874 -11.232 1.00 94.00 171 ASN A O 1
ATOM 1370 N N . LYS A 1 172 ? -6.091 18.063 -11.720 1.00 91.19 172 LYS A N 1
ATOM 1371 C CA . LYS A 1 172 ? -7.279 18.427 -10.936 1.00 91.19 172 LYS A CA 1
ATOM 1372 C C . LYS A 1 172 ? -8.591 17.870 -11.497 1.00 91.19 172 LYS A C 1
ATOM 1374 O O . LYS A 1 172 ? -9.515 17.650 -10.723 1.00 91.19 172 LYS A O 1
ATOM 1379 N N . GLU A 1 173 ? -8.695 17.695 -12.812 1.00 91.31 173 GLU A N 1
ATOM 1380 C CA . GLU A 1 173 ? -9.934 17.247 -13.461 1.00 91.31 173 GLU A CA 1
ATOM 1381 C C . GLU A 1 173 ? -10.196 15.766 -13.196 1.00 91.31 173 GLU A C 1
ATOM 1383 O O . GLU A 1 173 ? -11.328 15.377 -12.923 1.00 91.31 173 GLU A O 1
ATOM 1388 N N . MET A 1 174 ? -9.135 14.961 -13.234 1.00 91.19 174 MET A N 1
ATOM 1389 C CA . MET A 1 174 ? -9.208 13.506 -13.103 1.00 91.19 174 MET A CA 1
ATOM 1390 C C . MET A 1 174 ? -8.716 12.978 -11.746 1.00 91.19 174 MET A C 1
ATOM 1392 O O . MET A 1 174 ? -8.813 11.780 -11.506 1.00 91.19 174 MET A O 1
ATOM 1396 N N . GLN A 1 175 ? -8.197 13.855 -10.878 1.00 92.94 175 GLN A N 1
ATOM 1397 C CA . GLN A 1 175 ? -7.738 13.560 -9.512 1.00 92.94 175 GLN A CA 1
ATOM 1398 C C . GLN A 1 175 ? -6.653 12.470 -9.425 1.00 92.94 175 GLN A C 1
ATOM 1400 O O . GLN A 1 175 ? -6.743 11.549 -8.625 1.00 92.94 175 GLN A O 1
ATOM 1405 N N . TYR A 1 176 ? -5.607 12.587 -10.247 1.00 94.81 176 TYR A N 1
ATOM 1406 C CA . TYR A 1 176 ? -4.422 11.718 -10.207 1.00 94.81 176 TYR A CA 1
ATOM 1407 C C . TYR A 1 176 ? -3.131 12.536 -10.362 1.00 94.81 176 TYR A C 1
ATOM 1409 O O . TYR A 1 176 ? -3.172 13.720 -10.712 1.00 94.81 176 TYR A O 1
ATOM 1417 N N . MET A 1 177 ? -1.969 11.905 -10.172 1.00 96.00 177 MET A N 1
ATOM 1418 C CA . MET A 1 177 ? -0.663 12.526 -10.439 1.00 96.00 177 MET A CA 1
ATOM 1419 C C . MET A 1 177 ? -0.102 12.080 -11.791 1.00 96.00 177 MET A C 1
ATOM 1421 O O . MET A 1 177 ? -0.081 10.888 -12.078 1.00 96.00 177 MET A O 1
ATOM 1425 N N . ASN A 1 178 ? 0.398 13.006 -12.609 1.00 95.88 178 ASN A N 1
ATOM 1426 C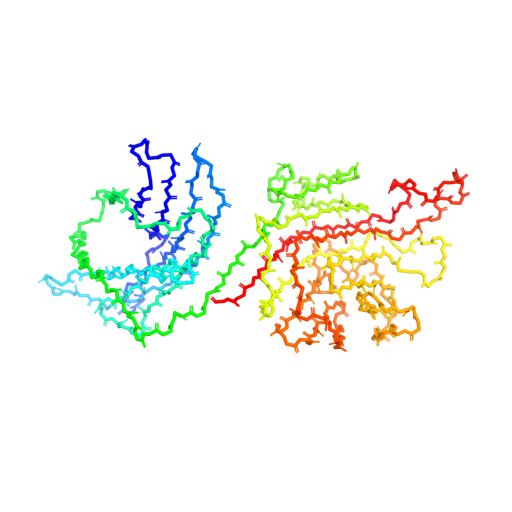 CA . ASN A 1 178 ? 1.359 12.659 -13.659 1.00 95.88 178 ASN A CA 1
ATOM 1427 C C . ASN A 1 178 ? 2.752 12.690 -13.036 1.00 95.88 178 ASN A C 1
ATOM 1429 O O . ASN A 1 178 ? 3.135 13.707 -12.460 1.00 95.88 178 ASN A O 1
ATOM 1433 N N . ILE A 1 179 ? 3.497 11.601 -13.145 1.00 95.62 179 ILE A N 1
ATOM 1434 C CA . ILE A 1 179 ? 4.802 11.389 -12.525 1.00 95.62 179 ILE A CA 1
ATOM 1435 C C . ILE A 1 179 ? 5.813 10.932 -13.573 1.00 95.62 179 ILE A C 1
ATOM 1437 O O . ILE A 1 179 ? 5.482 10.189 -14.493 1.00 95.62 179 ILE A O 1
ATOM 1441 N N . LYS A 1 180 ? 7.072 11.326 -13.413 1.00 96.62 180 LYS A N 1
ATOM 1442 C CA . LYS A 1 180 ? 8.197 10.723 -14.149 1.00 96.62 180 LYS A CA 1
ATOM 1443 C C . LYS A 1 180 ? 9.101 9.925 -13.221 1.00 96.62 180 LYS A C 1
ATOM 1445 O O . LYS A 1 180 ? 9.696 8.934 -13.627 1.00 96.62 180 LYS A O 1
ATOM 1450 N N . GLU A 1 181 ? 9.152 10.337 -11.965 1.00 96.44 181 GLU A N 1
ATOM 1451 C CA . GLU A 1 181 ? 9.730 9.599 -10.856 1.00 96.44 181 GLU A CA 1
ATOM 1452 C C . GLU A 1 181 ? 8.971 9.938 -9.573 1.00 96.44 181 GLU A C 1
ATOM 1454 O O . GLU A 1 181 ? 8.284 10.964 -9.511 1.00 96.44 181 GLU A O 1
ATOM 1459 N N . PHE A 1 182 ? 9.087 9.077 -8.571 1.00 96.94 182 PHE A N 1
ATOM 1460 C CA . PHE A 1 182 ? 8.801 9.435 -7.187 1.00 96.94 182 PHE A CA 1
ATOM 1461 C C . PHE A 1 182 ? 9.523 8.484 -6.233 1.00 96.94 182 PHE A C 1
ATOM 1463 O O . PHE A 1 182 ? 9.855 7.353 -6.598 1.00 96.94 182 PHE A O 1
ATOM 1470 N N . SER A 1 183 ? 9.678 8.908 -4.983 1.00 97.31 183 SER A N 1
ATOM 1471 C CA . SER A 1 183 ? 9.893 7.998 -3.863 1.00 97.31 183 SER A CA 1
ATOM 1472 C C . SER A 1 183 ? 8.748 8.095 -2.861 1.00 97.31 183 SER A C 1
ATOM 1474 O O . SER A 1 183 ? 8.097 9.131 -2.716 1.00 97.31 183 SER A O 1
ATOM 1476 N N . GLN A 1 184 ? 8.462 6.983 -2.198 1.00 96.69 184 GLN A N 1
ATOM 1477 C CA . GLN A 1 184 ? 7.469 6.878 -1.145 1.00 96.69 184 GLN A CA 1
ATOM 1478 C C . GLN A 1 184 ? 8.092 6.161 0.044 1.00 96.69 184 GLN A C 1
ATOM 1480 O O . GLN A 1 184 ? 8.357 4.959 -0.011 1.00 96.69 184 GLN A O 1
ATOM 1485 N N . LYS A 1 185 ? 8.239 6.891 1.146 1.00 95.62 185 LYS A N 1
ATOM 1486 C CA . LYS A 1 185 ? 8.573 6.311 2.447 1.00 95.62 185 LYS A CA 1
ATOM 1487 C C . LYS A 1 185 ? 7.315 5.817 3.138 1.00 95.62 185 LYS A C 1
ATOM 1489 O O . LYS A 1 185 ? 6.285 6.493 3.113 1.00 95.62 185 LYS A O 1
ATOM 1494 N N . THR A 1 186 ? 7.378 4.645 3.747 1.00 91.88 186 THR A N 1
ATOM 1495 C CA . THR A 1 186 ? 6.309 4.161 4.621 1.00 91.88 186 THR A CA 1
ATOM 1496 C C . THR A 1 186 ? 6.312 4.943 5.938 1.00 91.88 186 THR A C 1
ATOM 1498 O O . THR A 1 186 ? 7.329 5.510 6.335 1.00 91.88 186 THR A O 1
ATOM 1501 N N . TYR A 1 187 ? 5.172 4.993 6.634 1.00 85.06 187 TYR A N 1
ATOM 1502 C CA . TYR A 1 187 ? 5.087 5.674 7.938 1.00 85.06 187 TYR A CA 1
ATOM 1503 C C . TYR A 1 187 ? 5.950 5.025 9.028 1.00 85.06 187 TYR A C 1
ATOM 1505 O O . TYR A 1 187 ? 6.432 5.702 9.932 1.00 85.06 187 TYR A O 1
ATOM 1513 N N . GLU A 1 188 ? 6.156 3.718 8.927 1.00 86.75 188 GLU A N 1
ATOM 1514 C CA . GLU A 1 188 ? 7.065 2.925 9.753 1.00 86.75 188 GLU A CA 1
ATOM 1515 C C . GLU A 1 188 ? 7.689 1.832 8.876 1.00 86.75 188 GLU A C 1
ATOM 1517 O O . GLU A 1 188 ? 7.240 1.597 7.754 1.00 86.75 188 GLU A O 1
ATOM 1522 N N . ASP A 1 189 ? 8.706 1.135 9.356 1.00 91.44 189 ASP A N 1
ATOM 1523 C CA . ASP A 1 189 ? 9.258 -0.000 8.620 1.00 91.44 189 ASP A CA 1
ATOM 1524 C C . ASP A 1 189 ? 8.273 -1.178 8.650 1.00 91.44 189 ASP A C 1
ATOM 1526 O O . ASP A 1 189 ? 7.750 -1.541 9.708 1.00 91.44 189 ASP A O 1
ATOM 1530 N N . ILE A 1 190 ? 8.053 -1.830 7.506 1.00 93.38 190 ILE A N 1
ATOM 1531 C CA . ILE A 1 190 ? 7.418 -3.150 7.484 1.00 93.38 190 ILE A CA 1
ATOM 1532 C C . ILE A 1 190 ? 8.417 -4.141 8.104 1.00 93.38 190 ILE A C 1
ATOM 1534 O O . ILE A 1 190 ? 9.545 -4.243 7.604 1.00 93.38 190 ILE A O 1
ATOM 1538 N N . PRO A 1 191 ? 8.045 -4.870 9.175 1.00 92.19 191 PRO A N 1
ATOM 1539 C CA . PRO A 1 191 ? 8.959 -5.796 9.834 1.00 92.19 191 PRO A CA 1
ATOM 1540 C C . PRO A 1 191 ? 9.384 -6.959 8.927 1.00 92.19 191 PRO A C 1
ATOM 1542 O O . PRO A 1 191 ? 8.675 -7.328 7.989 1.00 92.19 191 PRO A O 1
ATOM 1545 N N . TYR A 1 192 ? 10.515 -7.587 9.261 1.00 93.81 192 TYR A N 1
ATOM 1546 C CA . TYR A 1 192 ? 10.944 -8.830 8.615 1.00 93.81 192 TYR A CA 1
ATOM 1547 C C . TYR A 1 192 ? 9.888 -9.938 8.776 1.00 93.81 192 TYR A C 1
ATOM 1549 O O . TYR A 1 192 ? 9.039 -9.885 9.671 1.00 93.81 192 TYR A O 1
ATOM 1557 N N . GLU A 1 193 ? 9.927 -10.930 7.886 1.00 94.69 193 GLU A N 1
ATOM 1558 C CA . GLU A 1 193 ? 9.044 -12.111 7.875 1.00 94.69 193 GLU A CA 1
ATOM 1559 C C . GLU A 1 193 ? 7.537 -11.785 7.935 1.00 94.69 193 GLU A C 1
ATOM 1561 O O . GLU A 1 193 ? 6.714 -12.601 8.353 1.00 94.69 193 GLU A O 1
ATOM 1566 N N . THR A 1 194 ? 7.151 -10.582 7.505 1.00 94.06 194 THR A N 1
ATOM 1567 C CA . THR A 1 194 ? 5.764 -10.116 7.557 1.00 94.06 194 THR A CA 1
ATOM 1568 C C . THR A 1 194 ? 5.176 -10.052 6.144 1.00 94.06 194 THR A C 1
ATOM 1570 O O . THR A 1 194 ? 5.780 -9.427 5.268 1.00 94.06 194 THR A O 1
ATOM 1573 N N . PRO A 1 195 ? 4.006 -10.671 5.891 1.00 96.56 195 PRO A N 1
ATOM 1574 C CA . PRO A 1 195 ? 3.318 -10.537 4.614 1.00 96.56 195 PRO A CA 1
ATOM 1575 C C . PRO A 1 195 ? 2.922 -9.085 4.351 1.00 96.56 195 PRO A C 1
ATOM 1577 O O . PRO A 1 195 ? 2.355 -8.424 5.229 1.00 96.56 195 PRO A O 1
ATOM 1580 N N . PHE A 1 196 ? 3.166 -8.607 3.134 1.00 97.56 196 PHE A N 1
ATOM 1581 C CA . PHE A 1 196 ? 2.809 -7.253 2.725 1.00 97.56 196 PHE A CA 1
ATOM 1582 C C . PHE A 1 196 ? 2.316 -7.196 1.284 1.00 97.56 196 PHE A C 1
ATOM 1584 O O . PHE A 1 196 ? 2.597 -8.066 0.459 1.00 97.56 196 PHE A O 1
ATOM 1591 N N . VAL A 1 197 ? 1.571 -6.136 0.995 1.00 98.12 197 VAL A N 1
ATOM 1592 C CA . VAL A 1 197 ? 1.004 -5.850 -0.315 1.00 98.12 197 VAL A CA 1
ATOM 1593 C C . VAL A 1 197 ? 1.299 -4.398 -0.664 1.00 98.12 197 VAL A C 1
ATOM 1595 O O . VAL A 1 197 ? 1.041 -3.492 0.132 1.00 98.12 197 VAL A O 1
ATOM 1598 N N . ILE A 1 198 ? 1.824 -4.188 -1.866 1.00 98.06 198 ILE A N 1
ATOM 1599 C CA . ILE A 1 198 ? 1.929 -2.885 -2.517 1.00 98.06 198 ILE A CA 1
ATOM 1600 C C . ILE A 1 198 ? 0.958 -2.905 -3.694 1.00 98.06 198 ILE A C 1
ATOM 1602 O O . ILE A 1 198 ? 1.057 -3.762 -4.573 1.00 98.06 198 ILE A O 1
ATOM 1606 N N . GLU A 1 199 ? 0.024 -1.963 -3.718 1.00 97.94 199 GLU A N 1
ATOM 1607 C CA . GLU A 1 199 ? -0.920 -1.769 -4.815 1.00 97.94 199 GLU A CA 1
ATOM 1608 C C . GLU A 1 199 ? -0.831 -0.336 -5.325 1.00 97.94 199 GLU A C 1
ATOM 1610 O O . GLU A 1 199 ? -0.738 0.599 -4.535 1.00 97.94 199 GLU A O 1
ATOM 1615 N N . MET A 1 200 ? -0.874 -0.153 -6.640 1.00 97.75 200 MET A N 1
ATOM 1616 C CA . MET A 1 200 ? -0.990 1.166 -7.261 1.00 97.75 200 MET A CA 1
ATOM 1617 C C . MET A 1 200 ? -1.557 1.047 -8.672 1.00 97.75 200 MET A C 1
ATOM 1619 O O . MET A 1 200 ? -1.364 0.033 -9.344 1.00 97.75 200 MET A O 1
ATOM 1623 N N . ASN A 1 201 ? -2.226 2.095 -9.139 1.00 97.94 201 ASN A N 1
ATOM 1624 C CA . ASN A 1 201 ? -2.601 2.231 -10.539 1.00 97.94 201 ASN A CA 1
ATOM 1625 C C . ASN A 1 201 ? -1.523 3.043 -11.258 1.00 97.94 201 ASN A C 1
ATOM 1627 O O . ASN A 1 201 ? -1.275 4.193 -10.905 1.00 97.94 201 ASN A O 1
ATOM 1631 N N . LEU A 1 202 ? -0.899 2.446 -12.269 1.00 97.31 202 LEU A N 1
ATOM 1632 C CA . LEU A 1 202 ? 0.144 3.042 -13.094 1.00 97.31 202 LEU A CA 1
ATOM 1633 C C . LEU A 1 202 ? -0.207 2.892 -14.569 1.00 97.31 202 LEU A C 1
ATOM 1635 O O . LEU A 1 202 ? -0.400 1.776 -15.054 1.00 97.31 202 LEU A O 1
ATOM 1639 N N . ALA A 1 203 ? -0.245 4.006 -15.294 1.00 97.62 203 ALA A N 1
ATOM 1640 C CA . ALA A 1 203 ? -0.499 4.007 -16.730 1.00 97.62 203 ALA A CA 1
ATOM 1641 C C . ALA A 1 203 ? 0.504 4.904 -17.472 1.00 97.62 203 ALA A C 1
ATOM 1643 O O . ALA A 1 203 ? 0.521 6.110 -17.216 1.00 97.62 203 ALA A O 1
ATOM 1644 N N . PRO A 1 204 ? 1.303 4.375 -18.412 1.00 96.62 204 PRO A N 1
ATOM 1645 C CA . PRO A 1 204 ? 2.217 5.192 -19.204 1.00 96.62 204 PRO A CA 1
ATOM 1646 C C . PRO A 1 204 ? 1.446 6.151 -20.114 1.00 96.62 204 PRO A C 1
ATOM 1648 O O . PRO A 1 204 ? 0.391 5.814 -20.651 1.00 96.62 204 PRO A O 1
ATOM 1651 N N . GLU A 1 205 ? 1.969 7.359 -20.322 1.00 95.06 205 GLU A N 1
ATOM 1652 C CA . GLU A 1 205 ? 1.412 8.281 -21.321 1.00 95.06 205 GLU A CA 1
ATOM 1653 C C . GLU A 1 205 ? 1.830 7.911 -22.747 1.00 95.06 205 GLU A C 1
ATOM 1655 O O . GLU A 1 205 ? 1.104 8.174 -23.704 1.00 95.06 205 GLU A O 1
ATOM 1660 N N . THR A 1 206 ? 3.010 7.309 -22.900 1.00 93.94 206 THR A N 1
ATOM 1661 C CA . THR A 1 206 ? 3.588 6.947 -24.194 1.00 93.94 206 THR A CA 1
ATOM 1662 C C . THR A 1 206 ? 4.641 5.850 -24.039 1.00 93.94 206 THR A C 1
ATOM 1664 O O . THR A 1 206 ? 5.232 5.700 -22.972 1.00 93.94 206 THR A O 1
ATOM 1667 N N . PHE A 1 207 ? 4.921 5.131 -25.127 1.00 93.50 207 PHE A N 1
ATOM 1668 C CA . PHE A 1 207 ? 6.043 4.191 -25.248 1.00 93.50 207 PHE A CA 1
ATOM 1669 C C . PHE A 1 207 ? 7.176 4.732 -26.125 1.00 93.50 207 PHE A C 1
ATOM 1671 O O . PHE A 1 207 ? 7.963 3.969 -26.678 1.00 93.50 207 PHE A O 1
ATOM 1678 N N . ASN A 1 208 ? 7.283 6.058 -26.272 1.00 90.44 208 ASN A N 1
ATOM 1679 C CA . ASN A 1 208 ? 8.344 6.700 -27.049 1.00 90.44 208 ASN A CA 1
ATOM 1680 C C . ASN A 1 208 ? 9.712 6.665 -26.330 1.00 90.44 208 ASN A C 1
ATOM 1682 O O . ASN A 1 208 ? 10.284 7.693 -25.950 1.00 90.44 208 ASN A O 1
ATOM 1686 N N . LEU A 1 209 ? 10.211 5.451 -26.119 1.00 90.00 209 LEU A N 1
ATOM 1687 C CA . LEU A 1 209 ? 11.450 5.145 -25.424 1.00 90.00 209 LEU A CA 1
ATOM 1688 C C . LEU A 1 209 ? 12.664 5.419 -26.312 1.00 90.00 209 LEU A C 1
ATOM 1690 O O . LEU A 1 209 ? 12.624 5.269 -27.539 1.00 90.00 209 LEU A O 1
ATOM 1694 N N . LYS A 1 210 ? 13.764 5.811 -25.664 1.00 86.44 210 LYS A N 1
ATOM 1695 C CA . LYS A 1 210 ? 15.070 5.996 -26.302 1.00 86.44 210 LYS A CA 1
ATOM 1696 C C . LYS A 1 210 ? 15.591 4.694 -26.902 1.00 86.44 210 LYS A C 1
ATOM 1698 O O . LYS A 1 210 ? 16.003 4.676 -28.059 1.00 86.44 210 LYS A O 1
ATOM 1703 N N . TYR A 1 211 ? 15.584 3.635 -26.101 1.00 83.44 211 TYR A N 1
ATOM 1704 C CA . TYR A 1 211 ? 16.070 2.320 -26.489 1.00 83.44 211 TYR A CA 1
ATOM 1705 C C . TYR A 1 211 ? 14.878 1.374 -26.610 1.00 83.44 211 TYR A C 1
ATOM 1707 O O . TYR A 1 211 ? 14.087 1.227 -25.676 1.00 83.44 211 TYR A O 1
ATOM 1715 N N . GLU A 1 212 ? 14.748 0.747 -27.773 1.00 84.12 212 GLU A N 1
ATOM 1716 C CA . GLU A 1 212 ? 13.743 -0.283 -28.012 1.00 84.12 212 GLU A CA 1
ATOM 1717 C C . GLU A 1 212 ? 13.924 -1.440 -27.016 1.00 84.12 212 GLU A C 1
ATOM 1719 O O . GLU A 1 212 ? 15.050 -1.792 -26.659 1.00 84.12 212 GLU A O 1
ATOM 1724 N N . GLY A 1 213 ? 12.816 -1.981 -26.505 1.00 84.25 213 GLY A N 1
ATOM 1725 C CA . GLY A 1 213 ? 12.839 -3.040 -25.490 1.00 84.25 213 GLY A CA 1
ATOM 1726 C C . GLY A 1 213 ? 13.277 -2.598 -24.086 1.00 84.25 213 GLY A C 1
ATOM 1727 O O . GLY A 1 213 ? 13.444 -3.448 -23.215 1.00 84.25 213 GLY A O 1
ATOM 1728 N N . SER A 1 214 ? 13.469 -1.298 -23.827 1.00 91.94 214 SER A N 1
ATOM 1729 C CA . SER A 1 214 ? 13.664 -0.799 -22.456 1.00 91.94 214 SER A CA 1
ATOM 1730 C C . SER A 1 214 ? 12.362 -0.779 -21.658 1.00 91.94 214 SER A C 1
ATOM 1732 O O . SER A 1 214 ? 11.283 -0.678 -22.245 1.00 91.94 214 SER A O 1
ATOM 1734 N N . PRO A 1 215 ? 12.433 -0.840 -20.318 1.00 95.94 215 PRO A N 1
ATOM 1735 C CA . PRO A 1 215 ? 11.244 -0.663 -19.508 1.00 95.94 215 PRO A CA 1
ATOM 1736 C C . PRO A 1 215 ? 10.752 0.780 -19.612 1.00 95.94 215 PRO A C 1
ATOM 1738 O O . PRO A 1 215 ? 11.547 1.724 -19.626 1.00 95.94 215 PRO A O 1
ATOM 1741 N N . PHE A 1 216 ? 9.436 0.961 -19.657 1.00 95.81 216 PHE A N 1
ATOM 1742 C CA . PHE A 1 216 ? 8.828 2.287 -19.561 1.00 95.81 216 PHE A CA 1
ATOM 1743 C C . PHE A 1 216 ? 8.696 2.757 -18.111 1.00 95.81 216 PHE A C 1
ATOM 1745 O O . PHE A 1 216 ? 8.522 3.954 -17.875 1.00 95.81 216 PHE A O 1
ATOM 1752 N N . LEU A 1 217 ? 8.790 1.835 -17.151 1.00 96.75 217 LEU A N 1
ATOM 1753 C CA . LEU A 1 217 ? 8.777 2.119 -15.724 1.00 96.75 217 LEU A CA 1
ATOM 1754 C C . LEU A 1 217 ? 9.542 1.038 -14.959 1.00 96.75 217 LEU A C 1
ATOM 1756 O O . LEU A 1 217 ? 9.388 -0.154 -15.225 1.00 96.75 217 LEU A O 1
ATOM 1760 N N . SER A 1 218 ? 10.321 1.469 -13.976 1.00 97.50 218 SER A N 1
ATOM 1761 C CA . SER A 1 218 ? 11.037 0.615 -13.034 1.00 97.50 218 SER A CA 1
ATOM 1762 C C . SER A 1 218 ? 10.611 0.979 -11.615 1.00 97.50 218 SER A C 1
ATOM 1764 O O . SER A 1 218 ? 10.715 2.137 -11.217 1.00 97.50 218 SER A O 1
ATOM 1766 N N . LEU A 1 219 ? 10.138 -0.007 -10.859 1.00 98.12 219 LEU A N 1
ATOM 1767 C CA . LEU A 1 219 ? 9.774 0.083 -9.447 1.00 98.12 219 LEU A CA 1
ATOM 1768 C C . LEU A 1 219 ? 10.840 -0.646 -8.625 1.00 98.12 219 LEU A C 1
ATOM 1770 O O . LEU A 1 219 ? 10.997 -1.858 -8.750 1.00 98.12 219 LEU A O 1
ATOM 1774 N N . ASN A 1 220 ? 11.543 0.066 -7.759 1.00 98.12 220 ASN A N 1
ATOM 1775 C CA . ASN A 1 220 ? 12.468 -0.495 -6.786 1.00 98.12 220 ASN A CA 1
ATOM 1776 C C . ASN A 1 220 ? 11.790 -0.542 -5.412 1.00 98.12 220 ASN A C 1
ATOM 1778 O O . ASN A 1 220 ? 11.378 0.485 -4.880 1.00 98.12 220 ASN A O 1
ATOM 1782 N N . VAL A 1 221 ? 11.671 -1.735 -4.833 1.00 97.81 221 VAL A N 1
ATOM 1783 C CA . VAL A 1 221 ? 11.212 -1.918 -3.452 1.00 97.81 221 VAL A CA 1
ATOM 1784 C C . VAL A 1 221 ? 12.438 -2.243 -2.615 1.00 97.81 221 VAL A C 1
ATOM 1786 O O . VAL A 1 221 ? 13.094 -3.268 -2.838 1.00 97.81 221 VAL A O 1
ATOM 1789 N N . GLN A 1 222 ? 12.758 -1.360 -1.669 1.00 96.25 222 GLN A N 1
ATOM 1790 C CA . GLN A 1 222 ? 13.987 -1.435 -0.888 1.00 96.25 222 GLN A CA 1
ATOM 1791 C C . GLN A 1 222 ? 14.173 -2.829 -0.271 1.00 96.25 222 GLN A C 1
ATOM 1793 O O . GLN A 1 222 ? 13.252 -3.394 0.315 1.00 96.25 222 GLN A O 1
ATOM 1798 N N . ASN A 1 223 ? 15.376 -3.390 -0.425 1.00 95.12 223 ASN A N 1
ATOM 1799 C CA . ASN A 1 223 ? 15.782 -4.723 0.047 1.00 95.12 223 ASN A CA 1
ATOM 1800 C C . ASN A 1 223 ? 15.016 -5.928 -0.543 1.00 95.12 223 ASN A C 1
ATOM 1802 O O . ASN A 1 223 ? 15.440 -7.065 -0.337 1.00 95.12 223 ASN A O 1
ATOM 1806 N N . VAL A 1 224 ? 13.956 -5.713 -1.323 1.00 97.12 224 VAL A N 1
ATOM 1807 C CA . VAL A 1 224 ? 13.148 -6.773 -1.946 1.00 97.12 224 VAL A CA 1
ATOM 1808 C C . VAL A 1 224 ? 13.626 -7.032 -3.371 1.00 97.12 224 VAL A C 1
ATOM 1810 O O . VAL A 1 224 ? 14.021 -8.153 -3.704 1.00 97.12 224 VAL A O 1
ATOM 1813 N N . GLY A 1 225 ? 13.655 -5.992 -4.205 1.00 97.69 225 GLY A N 1
ATOM 1814 C CA . GLY A 1 225 ? 14.067 -6.095 -5.600 1.00 97.69 225 GLY A CA 1
ATOM 1815 C C . GLY A 1 225 ? 13.449 -5.034 -6.502 1.00 97.69 225 GLY A C 1
ATOM 1816 O O . GLY A 1 225 ? 12.727 -4.145 -6.052 1.00 97.69 225 GLY A O 1
ATOM 1817 N N . ARG A 1 226 ? 13.731 -5.162 -7.797 1.00 98.12 226 ARG A N 1
ATOM 1818 C CA . ARG A 1 226 ? 13.294 -4.246 -8.847 1.00 98.12 226 ARG A CA 1
ATOM 1819 C C . ARG A 1 226 ? 12.314 -4.941 -9.786 1.00 98.12 226 ARG A C 1
ATOM 1821 O O . ARG A 1 226 ? 12.640 -5.976 -10.362 1.00 98.12 226 ARG A O 1
ATOM 1828 N N . VAL A 1 227 ? 11.135 -4.354 -9.954 1.00 98.44 227 VAL A N 1
ATOM 1829 C CA . VAL A 1 227 ? 10.146 -4.720 -10.970 1.00 98.44 227 VAL A CA 1
ATOM 1830 C C . VAL A 1 227 ? 10.301 -3.775 -12.152 1.00 98.44 227 VAL A C 1
ATOM 1832 O O . VAL A 1 227 ? 10.224 -2.563 -11.979 1.00 98.44 227 VAL A O 1
ATOM 1835 N N . ASN A 1 228 ? 10.472 -4.316 -13.350 1.00 98.25 228 ASN A N 1
ATOM 1836 C CA . ASN A 1 228 ? 10.521 -3.532 -14.578 1.00 98.25 228 ASN A CA 1
ATOM 1837 C C . ASN A 1 228 ? 9.284 -3.840 -15.428 1.00 98.25 228 ASN A C 1
ATOM 1839 O O . ASN A 1 228 ? 8.925 -5.005 -15.623 1.00 98.25 228 ASN A O 1
ATOM 1843 N N . LEU A 1 229 ? 8.638 -2.795 -15.936 1.00 97.75 229 LEU A N 1
ATOM 1844 C CA . LEU A 1 229 ? 7.453 -2.883 -16.783 1.00 97.75 229 LEU A CA 1
ATOM 1845 C C . LEU A 1 229 ? 7.831 -2.494 -18.213 1.00 97.75 229 LEU A C 1
ATOM 1847 O O . LEU A 1 229 ? 8.361 -1.406 -18.451 1.00 97.75 229 LEU A O 1
ATOM 1851 N N . TYR A 1 230 ? 7.565 -3.392 -19.157 1.00 97.25 230 TYR A N 1
ATOM 1852 C CA . TYR A 1 230 ? 7.851 -3.234 -20.581 1.00 97.25 230 TYR A CA 1
ATOM 1853 C C . TYR A 1 230 ? 6.544 -3.220 -21.367 1.00 97.25 230 TYR A C 1
ATOM 1855 O O . TYR A 1 230 ? 5.480 -3.526 -20.836 1.00 97.25 230 TYR A O 1
ATOM 1863 N N . GLN A 1 231 ? 6.616 -2.874 -22.647 1.00 95.62 231 GLN A N 1
ATOM 1864 C CA . GLN A 1 231 ? 5.442 -2.882 -23.517 1.00 95.62 231 GLN A CA 1
ATOM 1865 C C . GLN A 1 231 ? 4.894 -4.302 -23.753 1.00 95.62 231 GLN A C 1
ATOM 1867 O O . GLN A 1 231 ? 3.701 -4.472 -23.982 1.00 95.62 231 GLN A O 1
ATOM 1872 N N . ASP A 1 232 ? 5.747 -5.319 -23.680 1.00 96.19 232 ASP A N 1
ATOM 1873 C CA . ASP A 1 232 ? 5.482 -6.707 -24.068 1.00 96.19 232 ASP A CA 1
ATOM 1874 C C . ASP A 1 232 ? 5.679 -7.717 -22.927 1.00 96.19 232 ASP A C 1
ATOM 1876 O O . ASP A 1 232 ? 5.358 -8.895 -23.080 1.00 96.19 232 ASP A O 1
ATOM 1880 N N . LYS A 1 233 ? 6.200 -7.287 -21.774 1.00 97.19 233 LYS A N 1
ATOM 1881 C CA . LYS A 1 233 ? 6.474 -8.160 -20.628 1.00 97.19 233 LYS A CA 1
ATOM 1882 C C . LYS A 1 233 ? 6.571 -7.394 -19.315 1.00 97.19 233 LYS A C 1
ATOM 1884 O O . LYS A 1 233 ? 6.692 -6.173 -19.272 1.00 97.19 233 LYS A O 1
ATOM 1889 N N . LEU A 1 234 ? 6.592 -8.140 -18.218 1.00 97.56 234 LEU A N 1
ATOM 1890 C CA . LEU A 1 234 ? 7.053 -7.649 -16.923 1.00 97.56 234 LEU A CA 1
ATOM 1891 C C . LEU A 1 234 ? 8.218 -8.507 -16.428 1.00 97.56 234 LEU A C 1
ATOM 1893 O O . LEU A 1 234 ? 8.253 -9.710 -16.697 1.00 97.56 234 LEU A O 1
ATOM 1897 N N . SER A 1 235 ? 9.155 -7.911 -15.698 1.00 98.31 235 SER A N 1
ATOM 1898 C CA . SER A 1 235 ? 10.273 -8.646 -15.111 1.00 98.31 235 SER A CA 1
ATOM 1899 C C . SER A 1 235 ? 10.526 -8.279 -13.659 1.00 98.31 235 SER A C 1
ATOM 1901 O O . SER A 1 235 ? 10.096 -7.230 -13.174 1.00 98.31 235 SER A O 1
ATOM 1903 N N . PHE A 1 236 ? 11.212 -9.173 -12.956 1.00 98.62 236 PHE A N 1
ATOM 1904 C CA . PHE A 1 236 ? 11.621 -8.977 -11.577 1.00 98.62 236 PHE A CA 1
ATOM 1905 C C . PHE A 1 236 ? 13.061 -9.431 -11.370 1.00 98.62 236 PHE A C 1
ATOM 1907 O O . PHE A 1 236 ? 13.430 -10.553 -11.723 1.00 98.62 236 PHE A O 1
ATOM 1914 N N . LEU A 1 237 ? 13.850 -8.555 -10.752 1.00 98.25 237 LEU A N 1
ATOM 1915 C CA . LEU A 1 237 ? 15.189 -8.836 -10.258 1.00 98.25 237 LEU A CA 1
ATOM 1916 C C . LEU A 1 237 ? 15.187 -8.736 -8.736 1.00 98.25 237 LEU A C 1
ATOM 1918 O O . LEU A 1 237 ? 14.956 -7.662 -8.179 1.00 98.25 237 LEU A O 1
ATOM 1922 N N . ARG A 1 238 ? 15.485 -9.838 -8.053 1.00 97.56 238 ARG A N 1
ATOM 1923 C CA . ARG A 1 238 ? 15.634 -9.842 -6.595 1.00 97.56 238 ARG A CA 1
ATOM 1924 C C . ARG A 1 238 ? 16.808 -8.954 -6.168 1.00 97.56 238 ARG A C 1
ATOM 1926 O O . ARG A 1 238 ? 17.861 -8.959 -6.801 1.00 97.56 238 ARG A O 1
ATOM 1933 N N . SER A 1 239 ? 16.658 -8.250 -5.046 1.00 96.75 239 SER A N 1
ATOM 1934 C CA . SER A 1 239 ? 17.744 -7.447 -4.469 1.00 96.75 239 SER A CA 1
ATOM 1935 C C . SER A 1 239 ? 19.015 -8.285 -4.251 1.00 96.75 239 SER A C 1
ATOM 1937 O O . SER A 1 239 ? 18.946 -9.445 -3.831 1.00 96.75 239 SER A O 1
ATOM 1939 N N . GLY A 1 240 ? 20.177 -7.707 -4.569 1.00 93.69 240 GLY A N 1
ATOM 1940 C CA . GLY A 1 240 ? 21.490 -8.352 -4.442 1.00 93.69 240 GLY A CA 1
ATOM 1941 C C . GLY A 1 240 ? 21.840 -9.390 -5.519 1.00 93.69 240 GLY A C 1
ATOM 1942 O O . GLY A 1 240 ? 22.944 -9.931 -5.474 1.00 93.69 240 GLY A O 1
ATOM 1943 N N . HIS A 1 241 ? 20.950 -9.661 -6.479 1.00 95.06 241 HIS A N 1
ATOM 1944 C CA . HIS A 1 241 ? 21.207 -10.570 -7.604 1.00 95.06 241 HIS A CA 1
ATOM 1945 C C . HIS A 1 241 ? 21.651 -9.822 -8.868 1.00 95.06 241 HIS A C 1
ATOM 1947 O O . HIS A 1 241 ? 21.580 -8.594 -8.937 1.00 95.06 241 HIS A O 1
ATOM 1953 N N . GLN A 1 242 ? 22.159 -10.564 -9.855 1.00 93.75 242 GLN A N 1
ATOM 1954 C CA . GLN A 1 242 ? 22.683 -10.011 -11.107 1.00 93.75 242 GLN A CA 1
ATOM 1955 C C . GLN A 1 242 ? 21.603 -10.004 -12.198 1.00 93.75 242 GLN A C 1
ATOM 1957 O O . GLN A 1 242 ? 20.647 -10.767 -12.132 1.00 93.75 242 GLN A O 1
ATOM 1962 N N . GLU A 1 243 ? 21.777 -9.204 -13.255 1.00 91.25 243 GLU A N 1
ATOM 1963 C CA . GLU A 1 243 ? 20.807 -9.095 -14.369 1.00 91.25 243 GLU A CA 1
ATOM 1964 C C . GLU A 1 243 ? 20.504 -10.436 -15.075 1.00 91.25 243 GLU A C 1
ATOM 1966 O O . GLU A 1 243 ? 19.471 -10.590 -15.715 1.00 91.25 243 GLU A O 1
ATOM 1971 N N . GLN A 1 244 ? 21.384 -11.431 -14.947 1.00 90.94 244 GLN A N 1
ATOM 1972 C CA . GLN A 1 244 ? 21.165 -12.789 -15.464 1.00 90.94 244 GLN A CA 1
ATOM 1973 C C . GLN A 1 244 ? 20.143 -13.612 -14.655 1.00 90.94 244 GLN A C 1
ATOM 1975 O O . GLN A 1 244 ? 19.655 -14.623 -15.150 1.00 90.94 244 GLN A O 1
ATOM 1980 N N . ASP A 1 245 ? 19.831 -13.187 -13.427 1.00 93.75 245 ASP A N 1
ATOM 1981 C CA . ASP A 1 245 ? 18.888 -13.845 -12.515 1.00 93.75 245 ASP A CA 1
ATOM 1982 C C . ASP A 1 245 ? 17.463 -13.271 -12.649 1.00 93.75 245 ASP A C 1
ATOM 1984 O O . ASP A 1 245 ? 16.571 -13.597 -11.861 1.00 93.75 245 ASP A O 1
ATOM 1988 N N . VAL A 1 246 ? 17.246 -12.384 -13.627 1.00 97.19 246 VAL A N 1
ATOM 1989 C CA . VAL A 1 246 ? 15.941 -11.787 -13.921 1.00 97.19 246 VAL A CA 1
ATOM 1990 C C . VAL A 1 246 ? 14.955 -12.873 -14.339 1.00 97.19 246 VAL A C 1
ATOM 1992 O O . VAL A 1 246 ? 15.228 -13.695 -15.214 1.00 97.19 246 VAL A O 1
ATOM 1995 N N . ILE A 1 247 ? 13.767 -12.832 -13.745 1.00 97.62 247 ILE A N 1
ATOM 1996 C CA . ILE A 1 247 ? 12.619 -13.631 -14.175 1.00 97.62 247 ILE A CA 1
ATOM 1997 C C . ILE A 1 247 ? 11.615 -12.743 -14.905 1.00 97.62 247 ILE A C 1
ATOM 1999 O O . ILE A 1 247 ? 11.416 -11.585 -14.536 1.00 97.62 247 ILE A O 1
ATOM 2003 N N . GLU A 1 248 ? 10.972 -13.284 -15.936 1.00 97.75 248 GLU A N 1
ATOM 2004 C CA . GLU A 1 248 ? 10.104 -12.518 -16.834 1.00 97.75 248 GLU A CA 1
ATOM 2005 C C . GLU A 1 248 ? 8.777 -13.237 -17.088 1.00 97.75 248 GLU A C 1
ATOM 2007 O O . GLU A 1 248 ? 8.700 -14.467 -17.084 1.00 97.75 248 GLU A O 1
ATOM 2012 N N . ALA A 1 249 ? 7.727 -12.458 -17.337 1.00 97.38 249 ALA A N 1
ATOM 2013 C CA . ALA A 1 249 ? 6.447 -12.941 -17.834 1.00 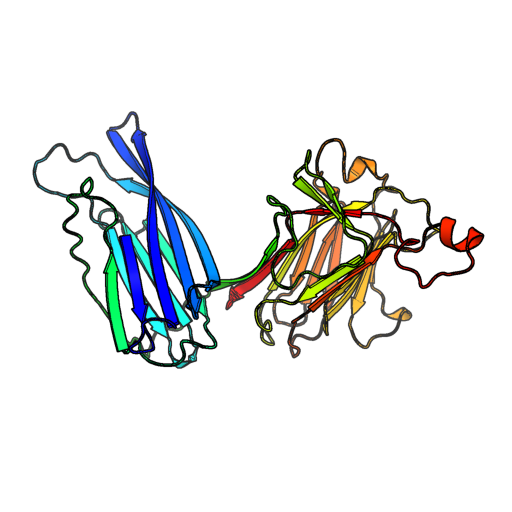97.38 249 ALA A CA 1
ATOM 2014 C C . ALA A 1 249 ? 6.005 -12.078 -19.020 1.00 97.38 249 ALA A C 1
ATOM 2016 O O . ALA A 1 249 ? 5.744 -10.884 -18.858 1.00 97.38 249 ALA A O 1
ATOM 2017 N N . ASN A 1 250 ? 5.905 -12.696 -20.198 1.00 97.12 250 ASN A N 1
ATOM 2018 C CA . ASN A 1 250 ? 5.468 -12.027 -21.422 1.00 97.12 250 ASN A CA 1
ATOM 2019 C C . ASN A 1 250 ? 3.954 -11.805 -21.416 1.00 97.12 250 ASN A C 1
ATOM 2021 O O . ASN A 1 250 ? 3.181 -12.647 -20.942 1.00 97.12 250 ASN A O 1
ATOM 2025 N N . TYR A 1 251 ? 3.538 -10.671 -21.963 1.00 96.06 251 TYR A N 1
ATOM 2026 C CA . TYR A 1 251 ? 2.157 -10.387 -22.318 1.00 96.06 251 TYR A CA 1
ATOM 2027 C C . TYR A 1 251 ? 1.751 -11.218 -23.538 1.00 96.06 251 TYR A C 1
ATOM 2029 O O . TYR A 1 251 ? 2.598 -11.779 -24.230 1.00 96.06 251 TYR A O 1
ATOM 2037 N N . ASP A 1 252 ? 0.444 -11.350 -23.763 1.00 91.88 252 ASP A N 1
ATOM 2038 C CA . ASP A 1 252 ? -0.047 -12.065 -24.950 1.00 91.88 252 ASP A CA 1
ATOM 2039 C C . ASP A 1 252 ? 0.214 -11.258 -26.228 1.00 91.88 252 ASP A C 1
ATOM 2041 O O . ASP A 1 252 ? 0.564 -11.834 -27.252 1.00 91.88 252 ASP A O 1
ATOM 2045 N N . ASP A 1 253 ? 0.120 -9.930 -26.122 1.00 93.50 253 ASP A N 1
ATOM 2046 C CA . ASP A 1 253 ? 0.351 -8.963 -27.189 1.00 93.50 253 ASP A CA 1
ATOM 2047 C C . ASP A 1 253 ? 1.119 -7.749 -26.642 1.00 93.50 253 ASP A C 1
ATOM 2049 O O . ASP A 1 253 ? 1.059 -7.449 -25.441 1.00 93.50 253 ASP A O 1
ATOM 2053 N N . GLU A 1 254 ? 1.795 -7.016 -27.531 1.00 94.00 254 GLU A N 1
ATOM 2054 C CA . GLU A 1 254 ? 2.346 -5.697 -27.211 1.00 94.00 254 GLU A CA 1
ATOM 2055 C C . GLU A 1 254 ? 1.236 -4.740 -26.774 1.00 94.00 254 GLU A C 1
ATOM 2057 O O . GLU A 1 254 ? 0.261 -4.504 -27.492 1.00 94.00 254 GLU A O 1
ATOM 2062 N N . LYS A 1 255 ? 1.416 -4.129 -25.606 1.00 95.94 255 LYS A N 1
ATOM 2063 C CA . LYS A 1 255 ? 0.459 -3.184 -25.047 1.00 95.94 255 LYS A CA 1
ATOM 2064 C C . LYS A 1 255 ? 0.562 -1.820 -25.713 1.00 95.94 255 LYS A C 1
ATOM 2066 O O . LYS A 1 255 ? 1.613 -1.407 -26.198 1.00 95.94 255 LYS A O 1
ATOM 2071 N N . GLN A 1 256 ? -0.540 -1.088 -25.680 1.00 96.88 256 GLN A N 1
ATOM 2072 C CA . GLN A 1 256 ? -0.654 0.315 -26.058 1.00 96.88 256 GLN A CA 1
ATOM 2073 C C . GLN A 1 256 ? -0.997 1.161 -24.822 1.00 96.88 256 GLN A C 1
ATOM 2075 O O . GLN A 1 256 ? -1.633 0.656 -23.896 1.00 96.88 256 GLN A O 1
ATOM 2080 N N . PRO A 1 257 ? -0.641 2.461 -24.769 1.00 97.12 257 PRO A N 1
ATOM 2081 C CA . PRO A 1 257 ? -0.963 3.311 -23.615 1.00 97.12 257 PRO A CA 1
ATOM 2082 C C . PRO A 1 257 ? -2.463 3.318 -23.264 1.00 97.12 257 PRO A C 1
ATOM 2084 O O . PRO A 1 257 ? -2.844 3.339 -22.092 1.00 97.12 257 PRO A O 1
ATOM 2087 N N . SER A 1 258 ? -3.324 3.215 -24.282 1.00 97.50 258 SER A N 1
ATOM 2088 C CA . SER A 1 258 ? -4.783 3.133 -24.145 1.00 97.50 258 SER A CA 1
ATOM 2089 C C . SER A 1 258 ? -5.289 1.873 -23.439 1.00 97.50 258 SER A C 1
ATOM 2091 O O . SER A 1 258 ? -6.431 1.861 -22.973 1.00 97.50 258 SER A O 1
ATOM 2093 N N . ASP A 1 259 ? -4.480 0.815 -23.353 1.00 97.62 259 ASP A N 1
ATOM 2094 C CA . ASP A 1 259 ? -4.836 -0.414 -22.633 1.00 97.62 259 ASP A CA 1
ATOM 2095 C C . ASP A 1 259 ? -4.818 -0.190 -21.119 1.00 97.62 259 ASP A C 1
ATOM 2097 O O . ASP A 1 259 ? -5.586 -0.810 -20.386 1.00 97.62 259 ASP A O 1
ATOM 2101 N N . PHE A 1 260 ? -4.006 0.765 -20.659 1.00 98.00 260 PHE A N 1
ATOM 2102 C CA . PHE A 1 260 ? -3.872 1.133 -19.253 1.00 98.00 260 PHE A CA 1
ATOM 2103 C C . PHE A 1 260 ? -4.798 2.286 -18.867 1.00 98.00 260 PHE A C 1
ATOM 2105 O O . PHE A 1 260 ? -5.315 2.309 -17.749 1.00 98.00 260 PHE A O 1
ATOM 2112 N N . PHE A 1 261 ? -5.019 3.244 -19.772 1.00 97.56 261 PHE A N 1
ATOM 2113 C CA . PHE A 1 261 ? -5.824 4.427 -19.481 1.00 97.56 261 PHE A CA 1
ATOM 2114 C C . PHE A 1 261 ? -6.606 4.929 -20.697 1.00 97.56 261 PHE A C 1
ATOM 2116 O O . PHE A 1 261 ? -6.026 5.262 -21.726 1.00 97.56 261 PHE A O 1
ATOM 2123 N N . ASP A 1 262 ? -7.920 5.072 -20.539 1.00 95.88 262 ASP A N 1
ATOM 2124 C CA . ASP A 1 262 ? -8.820 5.665 -21.534 1.00 95.88 262 ASP A CA 1
ATOM 2125 C C . ASP A 1 262 ? -9.979 6.344 -20.800 1.00 95.88 262 ASP A C 1
ATOM 2127 O O . ASP A 1 262 ? -10.918 5.686 -20.354 1.00 95.88 262 ASP A O 1
ATOM 2131 N N . ASN A 1 263 ? -9.841 7.654 -20.569 1.00 91.81 263 ASN A N 1
ATOM 2132 C CA . ASN A 1 263 ? -10.719 8.444 -19.691 1.00 91.81 263 ASN A CA 1
ATOM 2133 C C . ASN A 1 263 ? -10.886 7.855 -18.273 1.00 91.81 263 ASN A C 1
ATOM 2135 O O . ASN A 1 263 ? -11.891 8.085 -17.604 1.00 91.81 263 ASN A O 1
ATOM 2139 N N . GLY A 1 264 ? -9.890 7.100 -17.812 1.00 94.94 264 GLY A N 1
ATOM 2140 C CA . GLY A 1 264 ? -9.887 6.403 -16.532 1.00 94.94 264 GLY A CA 1
ATOM 2141 C C . GLY A 1 264 ? -8.904 5.234 -16.539 1.00 94.94 264 GLY A C 1
ATOM 2142 O O . GLY A 1 264 ? -8.568 4.697 -17.598 1.00 94.94 264 GLY A O 1
ATOM 2143 N N . PHE A 1 265 ? -8.431 4.850 -15.354 1.00 97.00 265 PHE A N 1
ATOM 2144 C CA . PHE A 1 265 ? -7.560 3.690 -15.171 1.00 97.00 265 PHE A CA 1
ATOM 2145 C C . PHE A 1 265 ? -8.305 2.389 -15.500 1.00 97.00 265 PHE A C 1
ATOM 2147 O O . PHE A 1 265 ? -9.385 2.120 -14.972 1.00 97.00 265 PHE A O 1
ATOM 2154 N N . LYS A 1 266 ? -7.712 1.568 -16.368 1.00 97.38 266 LYS A N 1
ATOM 2155 C CA . LYS A 1 266 ? -8.189 0.222 -16.712 1.00 97.38 266 LYS A CA 1
ATOM 2156 C C . LYS A 1 266 ? -7.538 -0.828 -15.818 1.00 97.38 266 LYS A C 1
ATOM 2158 O O . LYS A 1 266 ? -6.523 -0.571 -15.177 1.00 97.38 266 LYS A O 1
ATOM 2163 N N . THR A 1 267 ? -8.082 -2.041 -15.804 1.00 96.00 267 THR A N 1
ATOM 2164 C CA . THR A 1 267 ? -7.543 -3.162 -15.010 1.00 96.00 267 THR A CA 1
ATOM 2165 C C . THR A 1 267 ? -6.060 -3.429 -15.272 1.00 96.00 267 THR A C 1
ATOM 2167 O O . THR A 1 267 ? -5.328 -3.719 -14.330 1.00 96.00 267 THR A O 1
ATOM 2170 N N . ASP A 1 268 ? -5.599 -3.253 -16.511 1.00 97.31 268 ASP A N 1
ATOM 2171 C CA . ASP A 1 268 ? -4.197 -3.463 -16.887 1.00 97.31 268 ASP A CA 1
ATOM 2172 C C . ASP A 1 268 ? -3.236 -2.465 -16.230 1.00 97.31 268 ASP A C 1
ATOM 2174 O O . ASP A 1 268 ? -2.060 -2.781 -16.071 1.00 97.31 268 ASP A O 1
ATOM 2178 N N . SER A 1 269 ? -3.730 -1.307 -15.777 1.00 97.81 269 SER A N 1
ATOM 2179 C CA . SER A 1 269 ? -2.929 -0.334 -15.026 1.00 97.81 269 SER A CA 1
ATOM 2180 C C . SER A 1 269 ? -2.697 -0.716 -13.567 1.00 97.81 269 SER A C 1
ATOM 2182 O O . SER A 1 269 ? -1.880 -0.086 -12.901 1.00 97.81 269 SER A O 1
ATOM 2184 N N . LYS A 1 270 ? -3.393 -1.729 -13.037 1.00 98.06 270 LYS A N 1
ATOM 2185 C CA . LYS A 1 270 ? -3.248 -2.108 -11.632 1.00 98.06 270 LYS A CA 1
ATOM 2186 C C . LYS A 1 270 ? -1.987 -2.952 -11.437 1.00 98.06 270 LYS A C 1
ATOM 2188 O O . LYS A 1 270 ? -1.950 -4.120 -11.826 1.00 98.06 270 LYS A O 1
ATOM 2193 N N . LEU A 1 271 ? -0.980 -2.375 -10.784 1.00 98.25 271 LEU A N 1
ATOM 2194 C CA . LEU A 1 271 ? 0.188 -3.085 -10.268 1.00 98.25 271 LEU A CA 1
ATOM 2195 C C . LEU A 1 271 ? -0.113 -3.600 -8.863 1.00 98.25 271 LEU A C 1
ATOM 2197 O O . LEU A 1 271 ? -0.513 -2.834 -7.987 1.00 98.25 271 LEU A O 1
ATOM 2201 N N . VAL A 1 272 ? 0.092 -4.898 -8.648 1.00 98.50 272 VAL A N 1
ATOM 2202 C CA . VAL A 1 272 ? -0.017 -5.534 -7.332 1.00 98.50 272 VAL A CA 1
ATOM 2203 C C . VAL A 1 272 ? 1.220 -6.374 -7.078 1.00 98.50 272 VAL A C 1
ATOM 2205 O O . VAL A 1 272 ? 1.534 -7.265 -7.865 1.00 98.50 272 VAL A O 1
ATOM 2208 N N . LEU A 1 273 ? 1.897 -6.113 -5.969 1.00 98.31 273 LEU A N 1
ATOM 2209 C CA . LEU A 1 273 ? 3.030 -6.885 -5.484 1.00 98.31 273 LEU A CA 1
ATOM 2210 C C . LEU A 1 273 ? 2.678 -7.428 -4.100 1.00 98.31 273 LEU A C 1
ATOM 2212 O O . LEU A 1 273 ? 2.425 -6.665 -3.175 1.00 98.31 273 LEU A O 1
ATOM 2216 N N . GLU A 1 274 ? 2.632 -8.750 -3.984 1.00 98.38 274 GLU A N 1
ATOM 2217 C CA . GLU A 1 274 ? 2.236 -9.493 -2.788 1.00 98.38 274 GLU A CA 1
ATOM 2218 C C . GLU A 1 274 ? 3.415 -10.345 -2.327 1.00 98.38 274 GLU A C 1
ATOM 2220 O O . GLU A 1 274 ? 3.803 -11.288 -3.018 1.00 98.38 274 GLU A O 1
ATOM 2225 N N . ALA A 1 275 ? 3.977 -10.022 -1.168 1.00 97.62 275 ALA A N 1
ATOM 2226 C CA . ALA A 1 275 ? 4.992 -10.828 -0.507 1.00 97.62 275 ALA A CA 1
ATOM 2227 C C . ALA A 1 275 ? 4.358 -11.619 0.640 1.00 97.62 275 ALA A C 1
ATOM 2229 O O . ALA A 1 275 ? 3.541 -11.092 1.396 1.00 97.62 275 ALA A O 1
ATOM 2230 N N . ASP A 1 276 ? 4.729 -12.887 0.783 1.00 96.62 276 ASP A N 1
ATOM 2231 C CA . ASP A 1 276 ? 4.097 -13.802 1.741 1.00 96.62 276 ASP A CA 1
ATOM 2232 C C . ASP A 1 276 ? 4.760 -13.829 3.128 1.00 96.62 276 ASP A C 1
ATOM 2234 O O . ASP A 1 276 ? 4.322 -14.578 4.003 1.00 96.62 276 ASP A O 1
ATOM 2238 N N . GLY A 1 277 ? 5.818 -13.040 3.339 1.00 95.56 277 GLY A N 1
ATOM 2239 C CA . GLY A 1 277 ? 6.617 -13.067 4.566 1.00 95.56 277 GLY A CA 1
ATOM 2240 C C . GLY A 1 277 ? 7.565 -14.269 4.668 1.00 95.56 277 GLY A C 1
ATOM 2241 O O . GLY A 1 277 ? 8.198 -14.442 5.703 1.00 95.56 277 GLY A O 1
ATOM 2242 N N . ARG A 1 278 ? 7.660 -15.117 3.635 1.00 96.62 278 ARG A N 1
ATOM 2243 C CA . ARG A 1 278 ? 8.379 -16.405 3.628 1.00 96.62 278 ARG A CA 1
ATOM 2244 C C . ARG A 1 278 ? 9.120 -16.627 2.307 1.00 96.62 278 ARG A C 1
ATOM 2246 O O . ARG A 1 278 ? 9.017 -17.679 1.680 1.00 96.62 278 ARG A O 1
ATOM 2253 N N . ASP A 1 279 ? 9.869 -15.610 1.896 1.00 97.00 279 ASP A N 1
ATOM 2254 C CA . ASP A 1 279 ? 1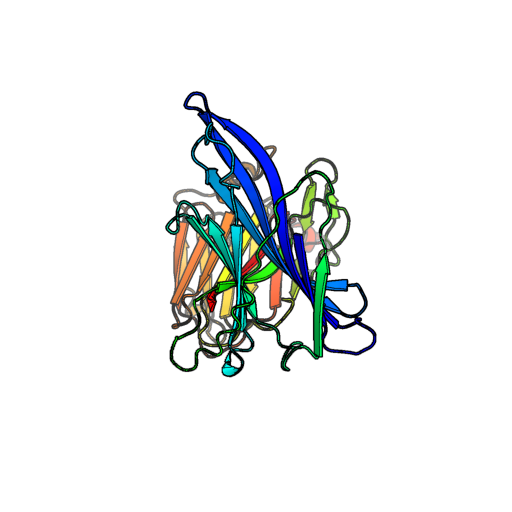0.701 -15.577 0.689 1.00 97.00 279 ASP A CA 1
ATOM 2255 C C . ASP A 1 279 ? 9.961 -15.675 -0.658 1.00 97.00 279 ASP A C 1
ATOM 2257 O O . ASP A 1 279 ? 10.631 -15.657 -1.690 1.00 97.00 279 ASP A O 1
ATOM 2261 N N . SER A 1 280 ? 8.623 -15.706 -0.719 1.00 97.75 280 SER A N 1
ATOM 2262 C CA . SER A 1 280 ? 7.877 -15.711 -1.987 1.00 97.75 280 SER A CA 1
ATOM 2263 C C . SER A 1 280 ? 7.241 -14.358 -2.293 1.00 97.75 280 SER A C 1
ATOM 2265 O O . SER A 1 280 ? 6.663 -13.696 -1.432 1.00 97.75 280 SER A O 1
ATOM 2267 N N . ILE A 1 281 ? 7.280 -13.973 -3.569 1.00 98.00 281 ILE A N 1
ATOM 2268 C CA . ILE A 1 281 ? 6.663 -12.741 -4.064 1.00 98.00 281 ILE A CA 1
ATOM 2269 C C . ILE A 1 281 ? 5.863 -13.001 -5.341 1.00 98.00 281 ILE A C 1
ATOM 2271 O O . ILE A 1 281 ? 6.281 -13.741 -6.231 1.00 98.00 281 ILE A O 1
ATOM 2275 N N . SER A 1 282 ? 4.685 -12.397 -5.427 1.00 98.31 282 SER A N 1
ATOM 2276 C CA . SER A 1 282 ? 3.771 -12.465 -6.562 1.00 98.31 282 SER A CA 1
ATOM 2277 C C . SER A 1 282 ? 3.545 -11.060 -7.097 1.00 98.31 282 SER A C 1
ATOM 2279 O O . SER A 1 282 ? 3.062 -10.197 -6.372 1.00 98.31 282 SER A O 1
ATOM 2281 N N . ILE A 1 283 ? 3.858 -10.837 -8.369 1.00 98.62 283 ILE A N 1
ATOM 2282 C CA . ILE A 1 283 ? 3.725 -9.539 -9.034 1.00 98.62 283 ILE A CA 1
ATOM 2283 C C . ILE A 1 283 ? 2.692 -9.672 -10.146 1.00 98.62 283 ILE A C 1
ATOM 2285 O O . ILE A 1 283 ? 2.757 -10.602 -10.950 1.00 98.62 283 ILE A O 1
ATOM 2289 N N . ARG A 1 284 ? 1.730 -8.753 -10.199 1.00 98.38 284 ARG A N 1
ATOM 2290 C CA . ARG A 1 284 ? 0.679 -8.708 -11.216 1.00 98.38 284 ARG A CA 1
ATOM 2291 C C . ARG A 1 284 ? 0.609 -7.336 -11.862 1.00 98.38 284 ARG A C 1
ATOM 2293 O O . ARG A 1 284 ? 0.531 -6.343 -11.149 1.00 98.38 284 ARG A O 1
ATOM 2300 N N . TYR A 1 285 ? 0.599 -7.306 -13.190 1.00 98.31 285 TYR A N 1
ATOM 2301 C CA . TYR A 1 285 ? 0.419 -6.097 -13.996 1.00 98.31 285 TYR A CA 1
ATOM 2302 C C . TYR A 1 285 ? -0.000 -6.475 -15.421 1.00 98.31 285 TYR A C 1
ATOM 2304 O O . TYR A 1 285 ? 0.380 -7.547 -15.900 1.00 98.31 285 TYR A O 1
ATOM 2312 N N . ALA A 1 286 ? -0.793 -5.632 -16.092 1.00 97.12 286 ALA A N 1
ATOM 2313 C CA . ALA A 1 286 ? -1.265 -5.859 -17.464 1.00 97.12 286 ALA A CA 1
ATOM 2314 C C . ALA A 1 286 ? -1.908 -7.248 -17.707 1.00 97.12 286 ALA A C 1
ATOM 2316 O O . ALA A 1 286 ? -1.716 -7.875 -18.751 1.00 97.12 286 ALA A O 1
ATOM 2317 N N . GLY A 1 287 ? -2.619 -7.775 -16.701 1.00 93.69 287 GLY A N 1
ATOM 2318 C CA . GLY A 1 287 ? -3.268 -9.091 -16.754 1.00 93.69 287 GLY A CA 1
ATOM 2319 C C . GLY A 1 287 ? -2.333 -10.300 -16.599 1.00 93.69 287 GLY A C 1
ATOM 2320 O O . GLY A 1 287 ? -2.813 -11.434 -16.570 1.00 93.69 287 GLY A O 1
ATOM 2321 N N . LYS A 1 288 ? -1.017 -10.100 -16.450 1.00 96.88 288 LYS A N 1
ATOM 2322 C CA . LYS A 1 288 ? -0.049 -11.179 -16.201 1.00 96.88 288 LYS A CA 1
ATOM 2323 C C . LYS A 1 288 ? 0.372 -11.254 -14.743 1.00 96.88 288 LYS A C 1
ATOM 2325 O O . LYS A 1 288 ? 0.334 -10.269 -14.012 1.00 96.88 288 LYS A O 1
ATOM 2330 N N . LYS A 1 289 ? 0.775 -12.460 -14.335 1.00 97.44 289 LYS A N 1
ATOM 2331 C CA . LYS A 1 289 ? 1.297 -12.781 -13.006 1.00 97.44 289 LYS A CA 1
ATOM 2332 C C . LYS A 1 289 ? 2.689 -13.388 -13.145 1.00 97.44 289 LYS A C 1
ATOM 2334 O O . LYS A 1 289 ? 2.854 -14.372 -13.859 1.00 97.44 289 LYS A O 1
ATOM 2339 N N . LEU A 1 290 ? 3.647 -12.839 -12.414 1.00 97.62 290 LEU A N 1
ATOM 2340 C CA . LEU A 1 290 ? 4.996 -13.360 -12.232 1.00 97.62 290 LEU A CA 1
ATOM 2341 C C . LEU A 1 290 ? 5.145 -13.805 -10.777 1.00 97.62 290 LEU A C 1
ATOM 2343 O O . LEU A 1 290 ? 4.681 -13.120 -9.866 1.00 97.62 290 LEU A O 1
ATOM 2347 N N . ILE A 1 291 ? 5.768 -14.958 -10.555 1.00 97.69 291 ILE A N 1
ATOM 2348 C CA . ILE A 1 291 ? 6.065 -15.466 -9.213 1.00 97.69 291 ILE A CA 1
ATOM 2349 C C . ILE A 1 291 ? 7.577 -15.581 -9.104 1.00 97.69 291 ILE A C 1
ATOM 2351 O O . ILE A 1 291 ? 8.211 -16.188 -9.965 1.00 97.69 291 ILE A O 1
ATOM 2355 N N . GLY A 1 292 ? 8.136 -14.990 -8.057 1.00 96.50 292 GLY A N 1
ATOM 2356 C CA . GLY A 1 292 ? 9.562 -14.994 -7.784 1.00 96.50 292 GLY A CA 1
ATOM 2357 C C . GLY A 1 292 ? 9.859 -15.231 -6.316 1.00 96.50 292 GLY A C 1
ATOM 2358 O O . GLY A 1 292 ? 8.971 -15.522 -5.514 1.00 96.50 292 GLY A O 1
ATOM 2359 N N . MET A 1 293 ? 11.130 -15.058 -5.973 1.00 96.94 293 MET A N 1
ATOM 2360 C CA . MET A 1 293 ? 11.611 -15.130 -4.600 1.00 96.94 293 MET A CA 1
ATOM 2361 C C . MET A 1 293 ? 12.209 -13.799 -4.156 1.00 96.94 293 MET A C 1
ATOM 2363 O O . MET A 1 293 ? 12.811 -13.094 -4.962 1.00 96.94 293 MET A O 1
ATOM 2367 N N . TYR A 1 294 ? 12.120 -13.491 -2.868 1.00 96.69 294 TYR A N 1
ATOM 2368 C CA . TYR A 1 294 ? 12.803 -12.359 -2.236 1.00 96.69 294 TYR A CA 1
ATOM 2369 C C . TYR A 1 294 ? 13.507 -12.811 -0.946 1.00 96.69 294 TYR A C 1
ATOM 2371 O O . TYR A 1 294 ? 13.591 -14.004 -0.686 1.00 96.69 294 TYR A O 1
ATOM 2379 N N . ASN A 1 295 ? 14.130 -11.895 -0.198 1.00 96.12 295 ASN A N 1
ATOM 2380 C CA . ASN A 1 295 ? 14.659 -12.184 1.140 1.00 96.12 295 ASN A CA 1
ATOM 2381 C C . ASN A 1 295 ? 13.660 -11.669 2.184 1.00 96.12 295 ASN A C 1
ATOM 2383 O O . ASN A 1 295 ? 13.523 -10.456 2.299 1.00 96.12 295 ASN A O 1
ATOM 2387 N N . SER A 1 296 ? 12.982 -12.535 2.940 1.00 96.25 296 SER A N 1
ATOM 23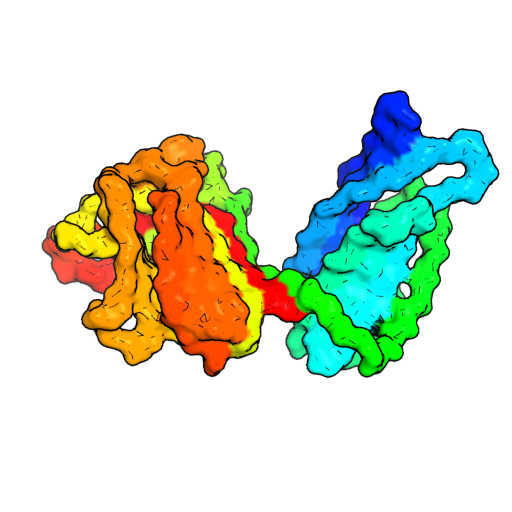88 C CA . SER A 1 296 ? 12.038 -12.110 3.982 1.00 96.25 296 SER A CA 1
ATOM 2389 C C . SER A 1 296 ? 12.714 -11.587 5.248 1.00 96.25 296 SER A C 1
ATOM 2391 O O . SER A 1 296 ? 12.054 -10.930 6.047 1.00 96.25 296 SER A O 1
ATOM 2393 N N . ASN A 1 297 ? 14.025 -11.787 5.419 1.00 96.31 297 ASN A N 1
ATOM 2394 C CA . ASN A 1 297 ? 14.797 -11.309 6.574 1.00 96.31 297 ASN A CA 1
ATOM 2395 C C . ASN A 1 297 ? 15.243 -9.842 6.453 1.00 96.31 297 ASN A C 1
ATOM 2397 O O . ASN A 1 297 ? 16.310 -9.462 6.939 1.00 96.31 297 ASN A O 1
ATOM 2401 N N . VAL A 1 298 ? 14.456 -9.016 5.769 1.00 93.88 298 VAL A N 1
ATOM 2402 C CA . VAL A 1 298 ? 14.735 -7.592 5.559 1.00 93.88 298 VAL A CA 1
ATOM 2403 C C . VAL A 1 298 ? 13.513 -6.769 5.932 1.00 93.88 298 VAL A C 1
ATOM 2405 O O . VAL A 1 298 ? 12.384 -7.247 5.834 1.00 93.88 298 VAL A O 1
ATOM 2408 N N . THR A 1 299 ? 13.739 -5.526 6.344 1.00 94.38 299 THR A N 1
ATOM 2409 C CA . THR A 1 299 ? 12.668 -4.541 6.471 1.00 94.38 299 THR A CA 1
ATOM 2410 C C . THR A 1 299 ? 12.443 -3.833 5.139 1.00 94.38 299 THR A C 1
ATOM 2412 O O . THR A 1 299 ? 13.359 -3.711 4.315 1.00 94.38 299 THR A O 1
ATOM 2415 N N . VAL A 1 300 ? 11.213 -3.365 4.940 1.00 95.06 300 VAL A N 1
ATOM 2416 C CA . VAL A 1 300 ? 10.829 -2.534 3.794 1.00 95.06 300 VAL A CA 1
ATOM 2417 C C . VAL A 1 300 ? 10.377 -1.186 4.328 1.00 95.06 300 VAL A C 1
ATOM 2419 O O . VAL A 1 300 ? 9.427 -1.140 5.110 1.00 95.06 300 VAL A O 1
ATOM 2422 N N . SER A 1 301 ? 11.035 -0.104 3.913 1.00 95.00 301 SER A N 1
ATOM 2423 C CA . SER A 1 301 ? 10.649 1.247 4.334 1.00 95.00 301 SER A CA 1
ATOM 2424 C C . SER A 1 301 ? 10.505 2.258 3.201 1.00 95.00 301 SER A C 1
ATOM 2426 O O . SER A 1 301 ? 9.973 3.351 3.404 1.00 95.00 301 SER A O 1
ATOM 2428 N N . GLU A 1 302 ? 10.920 1.896 1.986 1.00 97.12 302 GLU A N 1
ATOM 2429 C CA . GLU A 1 302 ? 10.871 2.799 0.843 1.00 97.12 302 GLU A CA 1
ATOM 2430 C C . GLU A 1 302 ? 10.570 2.076 -0.470 1.00 97.12 302 GLU A C 1
ATOM 2432 O O . GLU A 1 302 ? 10.987 0.937 -0.720 1.00 97.12 302 GLU A O 1
ATOM 2437 N N . ILE A 1 303 ? 9.821 2.783 -1.310 1.00 97.44 303 ILE A N 1
ATOM 2438 C CA . ILE A 1 303 ? 9.501 2.424 -2.682 1.00 97.44 303 ILE A CA 1
ATOM 2439 C C . ILE A 1 303 ? 9.975 3.571 -3.568 1.00 97.44 303 ILE A C 1
ATOM 2441 O O . ILE A 1 303 ? 9.633 4.723 -3.318 1.00 97.44 303 ILE A O 1
ATOM 2445 N N . GLU A 1 304 ? 10.712 3.260 -4.624 1.00 97.75 304 GLU A N 1
ATOM 2446 C CA . GLU A 1 304 ? 11.160 4.234 -5.617 1.00 97.75 304 GLU A CA 1
ATOM 2447 C C . GLU A 1 304 ? 10.648 3.829 -6.993 1.00 97.75 304 GLU A C 1
ATOM 2449 O O . GLU A 1 304 ? 10.653 2.653 -7.358 1.00 97.75 304 GLU A O 1
ATOM 2454 N N . VAL A 1 305 ? 10.221 4.807 -7.779 1.00 97.00 305 VAL A N 1
ATOM 2455 C CA . VAL A 1 305 ? 9.780 4.609 -9.155 1.00 97.00 305 VAL A CA 1
ATOM 2456 C C . VAL A 1 305 ? 10.514 5.578 -10.057 1.00 97.00 305 VAL A C 1
ATOM 2458 O O . VAL A 1 305 ? 10.580 6.771 -9.774 1.00 97.00 305 VAL A O 1
ATOM 2461 N N . ALA A 1 306 ? 10.994 5.071 -11.187 1.00 96.31 306 ALA A N 1
ATOM 2462 C CA . ALA A 1 306 ? 11.546 5.876 -12.263 1.00 96.31 306 ALA A CA 1
ATOM 2463 C C . ALA A 1 306 ? 10.970 5.427 -13.607 1.00 96.31 306 ALA A C 1
ATOM 2465 O O . ALA A 1 306 ? 10.927 4.234 -13.916 1.00 96.31 306 ALA A O 1
ATOM 2466 N N . GLY A 1 307 ? 10.529 6.386 -14.416 1.00 95.38 307 GLY A N 1
ATOM 2467 C CA . GLY A 1 307 ? 10.146 6.150 -15.800 1.00 95.38 307 GLY A CA 1
ATOM 2468 C C . GLY A 1 307 ? 11.352 5.779 -16.665 1.00 95.38 307 GLY A C 1
ATOM 2469 O O . GLY A 1 307 ? 12.495 6.126 -16.369 1.00 95.38 307 GLY A O 1
ATOM 2470 N N . GLY A 1 308 ? 11.090 5.091 -17.773 1.00 94.06 308 GLY A N 1
ATOM 2471 C CA . GLY A 1 308 ? 12.094 4.807 -18.794 1.00 94.06 308 GLY A CA 1
ATOM 2472 C C . GLY A 1 308 ? 12.614 6.087 -19.447 1.00 94.06 308 GLY A C 1
ATOM 2473 O O . GLY A 1 308 ? 11.932 7.108 -19.465 1.00 94.06 308 GLY A O 1
ATOM 2474 N N . VAL A 1 309 ? 13.811 6.050 -20.029 1.00 92.50 309 VAL A N 1
ATOM 2475 C CA . VAL A 1 309 ? 14.385 7.215 -20.720 1.00 92.50 309 VAL A CA 1
ATOM 2476 C C . VAL A 1 309 ? 13.653 7.449 -22.046 1.00 92.50 309 VAL A C 1
ATOM 2478 O O . VAL A 1 309 ? 13.585 6.560 -22.899 1.00 92.50 309 VAL A O 1
ATOM 2481 N N . SER A 1 310 ? 13.113 8.652 -22.243 1.00 91.06 310 SER A N 1
ATOM 2482 C CA . SER A 1 310 ? 12.432 9.042 -23.483 1.00 91.06 310 SER A CA 1
ATOM 2483 C C . SER A 1 310 ? 13.421 9.412 -24.593 1.00 91.06 310 SER A C 1
ATOM 2485 O O . SER A 1 310 ? 14.578 9.757 -24.335 1.00 91.06 310 SER A O 1
ATOM 2487 N N . ARG A 1 311 ? 12.960 9.419 -25.852 1.00 86.75 311 ARG A N 1
ATOM 2488 C CA . ARG A 1 311 ? 13.781 9.880 -26.991 1.00 86.75 311 ARG A CA 1
ATOM 2489 C C . ARG A 1 311 ? 14.292 11.317 -26.854 1.00 86.75 311 ARG A C 1
ATOM 2491 O O . ARG A 1 311 ? 15.345 11.615 -27.408 1.00 86.75 311 ARG A O 1
ATOM 2498 N N . GLN A 1 312 ? 13.617 12.176 -26.087 1.00 81.31 312 GLN A N 1
ATOM 2499 C CA . GLN A 1 312 ? 14.034 13.566 -25.866 1.00 81.31 312 GLN A CA 1
ATOM 2500 C C . GLN A 1 312 ? 15.429 13.665 -25.217 1.00 81.31 312 GLN A C 1
ATOM 2502 O O . GLN A 1 312 ? 16.188 14.584 -25.512 1.00 81.31 312 GLN A O 1
ATOM 2507 N N . ALA A 1 313 ? 15.831 12.665 -24.423 1.00 83.62 313 ALA A N 1
ATOM 2508 C CA . ALA A 1 313 ? 17.177 12.601 -23.849 1.00 83.62 313 ALA A CA 1
ATOM 2509 C C . ALA A 1 313 ? 18.295 12.474 -24.909 1.00 83.62 313 ALA A C 1
ATOM 2511 O O . ALA A 1 313 ? 19.451 12.785 -24.625 1.00 83.62 313 ALA A O 1
ATOM 2512 N N . ILE A 1 314 ? 17.985 12.004 -26.129 1.00 75.75 314 ILE A N 1
ATOM 2513 C CA . ILE A 1 314 ? 18.945 11.961 -27.250 1.00 75.75 314 ILE A CA 1
ATOM 2514 C C . ILE A 1 314 ? 19.281 13.379 -27.715 1.00 75.75 314 ILE A C 1
ATOM 2516 O O . ILE A 1 314 ? 20.445 13.683 -27.975 1.00 75.75 314 ILE A O 1
ATOM 2520 N N . GLU A 1 315 ? 18.260 14.227 -27.836 1.00 77.50 315 GLU A N 1
ATOM 2521 C CA . GLU A 1 315 ? 18.378 15.591 -28.356 1.00 77.50 315 GLU A CA 1
ATOM 2522 C C . GLU A 1 315 ? 19.170 16.471 -27.383 1.00 77.50 315 GLU A C 1
ATOM 2524 O O . GLU A 1 315 ? 20.073 17.202 -27.792 1.00 77.50 315 GLU A O 1
ATOM 2529 N N . GLU A 1 316 ? 18.900 16.306 -26.088 1.00 80.62 316 GLU A N 1
ATOM 2530 C CA . GLU A 1 316 ? 19.456 17.127 -25.007 1.00 80.62 316 GLU A CA 1
ATOM 2531 C C . GLU A 1 316 ? 20.769 16.574 -24.417 1.00 80.62 316 GLU A C 1
ATOM 2533 O O . GLU A 1 316 ? 21.449 17.261 -23.657 1.00 80.62 316 GLU A O 1
ATOM 2538 N N . LYS A 1 317 ? 21.167 15.345 -24.785 1.00 82.00 317 LYS A N 1
ATOM 2539 C CA . LYS A 1 317 ? 22.397 14.660 -24.326 1.00 82.00 317 LYS A CA 1
ATOM 2540 C C . LYS A 1 317 ? 22.558 14.579 -22.799 1.00 82.00 317 LYS A C 1
ATOM 2542 O O . LYS A 1 317 ? 23.681 14.581 -22.296 1.00 82.00 317 LYS A O 1
ATOM 2547 N N . ASP A 1 318 ? 21.454 14.457 -22.073 1.00 83.06 318 ASP A N 1
ATOM 2548 C CA . ASP A 1 318 ? 21.438 14.280 -20.621 1.00 83.06 318 ASP A CA 1
ATOM 2549 C C . ASP A 1 318 ? 20.426 13.191 -20.254 1.00 83.06 318 ASP A C 1
ATOM 2551 O O . ASP A 1 318 ? 19.221 13.393 -20.317 1.00 83.06 318 ASP A O 1
ATOM 2555 N N . GLU A 1 319 ? 20.913 12.002 -19.905 1.00 82.31 319 GLU A N 1
ATOM 2556 C CA . GLU A 1 319 ? 20.066 10.848 -19.558 1.00 82.31 319 GLU A CA 1
ATOM 2557 C C . GLU A 1 319 ? 19.716 10.800 -18.068 1.00 82.31 319 GLU A C 1
ATOM 2559 O O . GLU A 1 319 ? 18.930 9.956 -17.648 1.00 82.31 319 GLU A O 1
ATOM 2564 N N . THR A 1 320 ? 20.310 11.683 -17.266 1.00 83.88 320 THR A N 1
ATOM 2565 C CA . THR A 1 320 ? 20.157 11.683 -15.806 1.00 83.88 320 THR A CA 1
ATOM 2566 C C . THR A 1 320 ? 19.067 12.628 -15.331 1.00 83.88 320 THR A C 1
ATOM 2568 O O . THR A 1 320 ? 18.590 12.495 -14.207 1.00 83.88 320 THR A O 1
ATOM 2571 N N . ASN A 1 321 ? 18.652 13.571 -16.179 1.00 86.88 321 ASN A N 1
ATOM 2572 C CA . ASN A 1 321 ? 17.608 14.525 -15.852 1.00 86.88 321 ASN A CA 1
ATOM 2573 C C . ASN A 1 321 ? 16.222 13.849 -15.858 1.00 86.88 321 ASN A C 1
ATOM 2575 O O . ASN A 1 321 ? 15.747 13.435 -16.923 1.00 86.88 321 ASN A O 1
ATOM 2579 N N . PRO A 1 322 ? 15.519 13.807 -14.707 1.00 87.75 322 PRO A N 1
ATOM 2580 C CA . PRO A 1 322 ? 14.211 13.159 -14.593 1.00 87.75 322 PRO A CA 1
ATOM 2581 C C . PRO A 1 322 ? 13.140 13.738 -15.523 1.00 87.75 322 PRO A C 1
ATOM 2583 O O . PRO A 1 322 ? 12.154 13.074 -15.836 1.00 87.75 322 PRO A O 1
ATOM 2586 N N . ASN A 1 323 ? 13.326 14.967 -16.019 1.00 87.50 323 ASN A N 1
ATOM 2587 C CA . ASN A 1 323 ? 12.415 15.567 -16.991 1.00 87.50 323 ASN A CA 1
ATOM 2588 C C . ASN A 1 323 ? 12.391 14.831 -18.332 1.00 87.50 323 ASN A C 1
ATOM 2590 O O . ASN A 1 323 ? 11.429 15.000 -19.081 1.00 87.50 323 ASN A O 1
ATOM 2594 N N . TYR A 1 324 ? 13.392 14.008 -18.636 1.00 90.81 324 TYR A N 1
ATOM 2595 C CA . TYR A 1 324 ? 13.428 13.222 -19.865 1.00 90.81 324 TYR A CA 1
ATOM 2596 C C . TYR A 1 324 ? 12.984 11.774 -19.671 1.00 90.81 324 TYR A C 1
ATOM 2598 O O . TYR A 1 324 ? 13.080 10.986 -20.613 1.00 90.81 324 TYR A O 1
ATOM 2606 N N . PHE A 1 325 ? 12.468 11.408 -18.498 1.00 94.06 325 PHE A N 1
ATOM 2607 C CA . PHE A 1 325 ? 11.821 10.114 -18.313 1.00 94.06 325 PHE A CA 1
ATOM 2608 C C . PHE A 1 325 ? 10.384 10.130 -18.854 1.00 94.06 325 PHE A C 1
ATOM 2610 O O . PHE A 1 325 ? 9.744 11.182 -18.969 1.00 94.06 325 PHE A O 1
ATOM 2617 N N . ILE A 1 326 ? 9.879 8.949 -19.204 1.00 94.44 326 ILE A N 1
ATOM 2618 C CA . ILE A 1 326 ? 8.494 8.736 -19.619 1.00 94.44 326 ILE A CA 1
ATOM 2619 C C . ILE A 1 326 ? 7.557 9.128 -18.477 1.00 94.44 326 ILE A C 1
ATOM 2621 O O . ILE A 1 326 ? 7.719 8.689 -17.338 1.00 94.44 326 ILE A O 1
ATOM 2625 N N . SER A 1 327 ? 6.560 9.950 -18.807 1.00 95.31 327 SER A N 1
ATOM 2626 C CA . SER A 1 327 ? 5.492 10.311 -17.878 1.00 95.31 327 SER A CA 1
ATOM 2627 C C . SER A 1 327 ? 4.491 9.166 -17.730 1.00 95.31 327 SER A C 1
ATOM 2629 O O . SER A 1 327 ? 4.117 8.510 -18.707 1.00 95.31 327 SER A O 1
ATOM 2631 N N . ASN A 1 328 ? 4.046 8.945 -16.501 1.00 96.88 328 ASN A N 1
ATOM 2632 C CA . ASN A 1 328 ? 3.073 7.942 -16.106 1.00 96.88 328 ASN A CA 1
ATOM 2633 C C . ASN A 1 328 ? 1.990 8.604 -15.248 1.00 96.88 328 ASN A C 1
ATOM 2635 O O . ASN A 1 328 ? 2.274 9.478 -14.437 1.00 96.88 328 ASN A O 1
ATOM 2639 N N . LYS A 1 329 ? 0.747 8.155 -15.381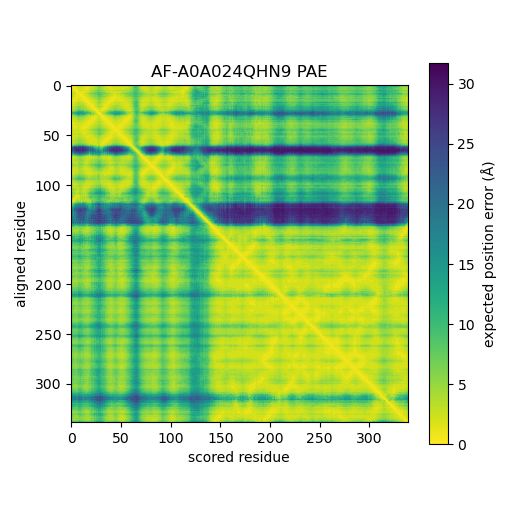 1.00 97.38 329 LYS A N 1
ATOM 2640 C CA . LYS A 1 329 ? -0.337 8.498 -14.461 1.00 97.38 329 LYS A CA 1
ATOM 2641 C C . LYS A 1 329 ? -0.272 7.560 -13.258 1.00 97.38 329 LYS A C 1
ATOM 2643 O O . LYS A 1 329 ? -0.173 6.350 -13.455 1.00 97.38 329 LYS A O 1
ATOM 2648 N N . LEU A 1 330 ? -0.358 8.112 -12.052 1.00 97.06 330 LEU A N 1
ATOM 2649 C CA . LEU A 1 330 ? -0.354 7.400 -10.776 1.00 97.06 330 LEU A CA 1
ATOM 2650 C C . LEU A 1 330 ? -1.615 7.725 -9.974 1.00 97.06 330 LEU A C 1
ATOM 2652 O O . LEU A 1 330 ? -1.932 8.898 -9.767 1.00 97.06 330 LEU A O 1
ATOM 2656 N N . ASP A 1 331 ? -2.270 6.683 -9.467 1.00 96.25 331 ASP A N 1
ATOM 2657 C CA . ASP A 1 331 ? -3.338 6.795 -8.473 1.00 96.25 331 ASP A CA 1
ATOM 2658 C C . ASP A 1 331 ? -3.390 5.568 -7.535 1.00 96.25 331 ASP A C 1
ATOM 2660 O O . ASP A 1 331 ? -2.803 4.525 -7.826 1.00 96.25 331 ASP A O 1
ATOM 2664 N N . ASN A 1 332 ? -4.107 5.678 -6.413 1.00 93.94 332 ASN A N 1
ATOM 2665 C CA . ASN A 1 332 ? -4.396 4.617 -5.439 1.00 93.94 332 ASN A CA 1
ATOM 2666 C C . ASN A 1 332 ? -3.166 3.843 -4.939 1.00 93.94 332 ASN A C 1
ATOM 2668 O O . ASN A 1 332 ? -3.223 2.622 -4.768 1.00 93.94 332 ASN A O 1
ATOM 2672 N N . LEU A 1 333 ? -2.062 4.542 -4.671 1.00 95.94 333 LEU A N 1
ATOM 2673 C CA . LEU A 1 333 ? -0.891 3.942 -4.043 1.00 95.94 333 LEU A CA 1
ATOM 2674 C C . LEU A 1 333 ? -1.229 3.549 -2.601 1.00 95.94 333 LEU A C 1
ATOM 2676 O O . LEU A 1 333 ? -1.427 4.392 -1.728 1.00 95.94 333 LEU A O 1
ATOM 2680 N N . THR A 1 334 ? -1.286 2.248 -2.352 1.00 95.44 334 THR A N 1
ATOM 2681 C CA . THR A 1 334 ? -1.574 1.669 -1.045 1.00 95.44 334 THR A CA 1
ATOM 2682 C C . THR A 1 334 ? -0.500 0.656 -0.696 1.00 95.44 334 THR A C 1
ATOM 2684 O O . THR A 1 334 ? -0.190 -0.233 -1.484 1.00 95.44 334 THR A O 1
ATOM 2687 N N . VAL A 1 335 ? 0.038 0.757 0.513 1.00 95.56 335 VAL A N 1
ATOM 2688 C CA . VAL A 1 335 ? 0.970 -0.228 1.064 1.00 95.56 335 VAL A CA 1
ATOM 2689 C C . VAL A 1 335 ? 0.414 -0.691 2.391 1.00 95.56 335 VAL A C 1
ATOM 2691 O O . VAL A 1 335 ? 0.044 0.134 3.227 1.00 95.56 335 VAL A O 1
ATOM 2694 N N . PH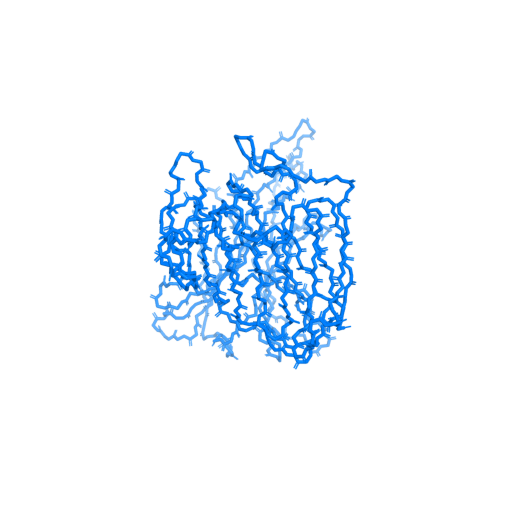E A 1 336 ? 0.339 -1.998 2.601 1.00 94.38 336 PHE A N 1
ATOM 2695 C CA . PHE A 1 336 ? -0.087 -2.549 3.879 1.00 94.38 336 PHE A CA 1
ATOM 2696 C C . PHE A 1 336 ? 0.593 -3.874 4.189 1.00 94.38 336 PHE A C 1
ATOM 2698 O O . PHE A 1 336 ? 0.962 -4.615 3.284 1.00 94.38 336 PHE A O 1
ATOM 2705 N N . TYR A 1 337 ? 0.701 -4.194 5.473 1.00 94.31 337 TYR A N 1
ATOM 2706 C CA . TYR A 1 337 ? 1.120 -5.508 5.948 1.00 94.31 337 TYR A CA 1
ATOM 2707 C C . TYR A 1 337 ? 0.057 -6.129 6.850 1.00 94.31 337 TYR A C 1
ATOM 2709 O O . TYR A 1 337 ? -0.859 -5.444 7.309 1.00 94.31 337 TYR A O 1
ATOM 2717 N N . THR A 1 338 ? 0.148 -7.434 7.088 1.00 90.12 338 THR A N 1
ATOM 2718 C CA . THR A 1 338 ? -0.740 -8.140 8.023 1.00 90.12 338 THR A CA 1
ATOM 2719 C C . THR A 1 338 ? 0.068 -8.851 9.096 1.00 90.12 338 THR A C 1
ATOM 2721 O O . THR A 1 338 ? 0.927 -9.661 8.752 1.00 90.12 338 THR A O 1
ATOM 2724 N N . LYS A 1 339 ? -0.209 -8.564 10.374 1.00 86.06 339 LYS A N 1
ATOM 2725 C CA . LYS A 1 339 ? 0.511 -9.129 11.526 1.00 86.06 339 LYS A CA 1
ATOM 2726 C C . LYS A 1 339 ? -0.387 -9.330 12.739 1.00 86.06 339 LYS A C 1
ATOM 2728 O O . LYS A 1 339 ? -1.327 -8.535 12.949 1.00 86.06 339 LYS A O 1
#

Mean predicted aligned error: 7.88 Å

Secondary structure (DSSP, 8-state):
-EEEEESSTT--EEEEEEEEEEEEEE-TTS-EEEEEEEEEEEEETTEEEEEEEEEEEEEE----STT----EEEEEEEEGGGTEEEEEEEETT-TT-EEEEEEE-SS--SPPSEEEEE---TT--------------SSSPPPP-EEEEEEE---SSSPPTTEE-SS-EEETTTTEEEESEEEEEEEEEEPTT--EEEEEEEEES---BSSTT--SEEEEETTTEEEEE-SSEEEEEETT--GGG-EEEE-SS---HHHHBSSSB-GGGEEEEEE-SSSEEEEEETTEEEEEE--SSS-EEEEEEEEPBBTHHHHHT-SS-GGGBPPEEEEEEEEEEE-

Nearest PDB structures (foldseek):
  5tse-assembly3_C  TM=5.128E-01  e=2.998E+00  Acinetobacter baumannii
  2n6f-assembly1_A  TM=2.321E-01  e=3.136E-01  Homo sapiens
  9has-assembly1_AA  TM=3.676E-01  e=7.034E+00  Leviviridae sp.
  7lug-assembly1_A  TM=1.671E-01  e=9.994E+00  Discosoma sp.

Solvent-accessible surface area (backbone atoms only — not comparable to full-atom values): 18423 Å² total; per-residue (Å²): 67,36,41,36,33,21,69,48,94,84,55,38,38,32,41,38,42,35,46,42,79,76,43,76,45,75,45,99,86,47,34,38,35,39,31,31,39,39,36,36,34,35,28,49,79,82,42,78,76,44,66,43,76,47,79,51,74,47,80,40,79,63,71,91,59,93,82,72,76,90,55,66,42,54,43,52,40,64,43,73,96,69,30,31,39,37,43,34,43,29,36,72,90,40,74,88,48,58,50,79,49,39,47,73,37,94,78,70,71,65,81,58,80,46,76,48,78,48,75,88,52,93,86,58,86,65,79,68,76,63,60,82,58,75,57,84,61,91,85,60,80,78,74,76,34,66,46,69,36,38,80,37,57,46,80,57,92,74,72,51,87,54,49,45,58,95,58,56,42,79,39,80,91,80,37,30,33,40,28,21,38,36,37,36,37,39,77,54,67,42,60,50,54,44,26,33,39,41,35,29,35,49,24,50,72,57,86,64,47,55,53,86,94,49,42,52,33,37,40,38,38,46,69,38,24,37,40,37,38,40,59,43,33,39,35,41,35,39,52,97,62,57,86,88,68,50,46,76,37,71,46,96,56,76,61,54,43,64,59,15,37,66,101,48,82,34,78,35,10,40,38,38,39,40,35,67,23,71,33,38,33,38,40,33,42,60,89,42,72,42,79,52,59,42,58,28,90,40,56,38,44,41,38,38,37,40,28,18,56,18,46,64,21,66,80,70,72,43,86,81,50,63,87,31,24,28,45,25,40,41,36,49,38,33,29,34,35,50,84